Protein AF-A0A813IHM5-F1 (afdb_monomer_lite)

Foldseek 3Di:
DQVVVVVVVQCCCCVPVVQPFWLDQKQWAKALRLLVQPACPPVRNRPDDHDAQIKIKTWTWTDDPLFIDTDIDIAGPNRDDDPLRVLQVVLQVVLVVQLVVVDDFQDFLVVSQLSSLLSNLVSCVVVVNDDDDSVVCSVVVVSCVQVVDRQDAWGTSHRRDDDDDDPDDDDTRGDDPPTDDDHDDDRSDNSPPPPCSVPPVVVVVPD

InterPro domains:
  IPR000994 Peptidase M24 [PF00557] (2-176)
  IPR036005 Creatinase/aminopeptidase-like [G3DSA:3.90.230.10] (1-193)
  IPR036005 Creatinase/aminopeptidase-like [SSF55920] (2-175)
  IPR052433 Xaa-Pro dipeptidase-like [PTHR48480] (2-167)

Organism: Polarella glacialis (NCBI:txid89957)

Secondary structure (DSSP, 8-state):
-HHHHHHHHHHHHHHHH---EESS--EEEEGGGGG-TTTTSTTS-S-PPP-TT-EEEEE--EEBTTB----EEEEETTSS--HHHHHHHHHHHHHHHHHHHH--TT-BHHHHHHHHHHHHHHHHHHTTSS-S-HHHHHHTTTHHHH--S-S--B-SSSSSPPP---SSS----B--TTSB----------TT-TTTHHHHHHHTT--

pLDDT: mean 82.58, std 23.21, range [26.75, 98.75]

Sequence (207 aa):
MEYQLESTFAYSCHYNGGCRLLSYTPIAGSGPNSAVLHYGHAGAPNDRKLEDGDIVLCDMGSELYCYASDITNSFPASGTFTADQRLIFETVAAMQSAVLGAMRSGVQWAAMHELAYRVLCERLAAAGLLVGDVDALMAANVAAVLMPHGLGHFMGIDTHDIMVFPRHGNLQEVMRKDQMWMWKAVADYRANQAANLKEDVTVALAD

Radius of gyration: 18.53 Å; chains: 1; bounding box: 53×44×45 Å

Structure (mmCIF, N/CA/C/O backbone):
data_AF-A0A813IHM5-F1
#
_entry.id   AF-A0A813IHM5-F1
#
loop_
_atom_site.group_PDB
_atom_site.id
_atom_site.type_symbol
_atom_site.label_atom_id
_atom_site.label_alt_id
_atom_site.label_comp_id
_atom_site.label_asym_id
_atom_site.label_entity_id
_atom_site.label_seq_id
_atom_site.pdbx_PDB_ins_code
_atom_site.Cartn_x
_atom_site.Cartn_y
_atom_site.Cartn_z
_atom_site.occupancy
_atom_site.B_iso_or_equiv
_atom_site.auth_seq_id
_atom_site.auth_comp_id
_atom_site.auth_asym_id
_atom_site.auth_atom_id
_atom_site.pdbx_PDB_model_num
ATOM 1 N N . MET A 1 1 ? 2.604 19.162 3.275 1.00 96.81 1 MET A N 1
ATOM 2 C CA . MET A 1 1 ? 1.690 18.855 2.153 1.00 96.81 1 MET A CA 1
ATOM 3 C C . MET A 1 1 ? 2.088 17.515 1.581 1.00 96.81 1 MET A C 1
ATOM 5 O O . MET A 1 1 ? 3.280 17.228 1.584 1.00 96.81 1 MET A O 1
ATOM 9 N N . GLU A 1 2 ? 1.137 16.716 1.115 1.00 98.69 2 GLU A N 1
ATOM 10 C CA . GLU A 1 2 ? 1.392 15.397 0.516 1.00 98.69 2 GLU A CA 1
ATOM 11 C C . GLU A 1 2 ? 2.449 15.452 -0.603 1.00 98.69 2 GLU A C 1
ATOM 13 O O . GLU A 1 2 ? 3.423 14.704 -0.545 1.00 98.69 2 GLU A O 1
ATOM 18 N N . TYR A 1 3 ? 2.367 16.420 -1.525 1.00 98.62 3 TYR A N 1
ATOM 19 C CA . TYR A 1 3 ? 3.322 16.588 -2.634 1.00 98.62 3 TYR A CA 1
ATOM 20 C C . TYR A 1 3 ? 4.781 16.795 -2.188 1.00 98.62 3 TYR A C 1
ATOM 22 O O . TYR A 1 3 ? 5.712 16.644 -2.979 1.00 98.62 3 TYR A O 1
ATOM 30 N N . GLN A 1 4 ? 5.029 17.173 -0.928 1.00 98.75 4 GLN A N 1
ATOM 31 C CA . GLN A 1 4 ? 6.397 17.287 -0.414 1.00 98.75 4 GLN A CA 1
ATOM 32 C C . GLN A 1 4 ? 7.034 15.903 -0.247 1.00 98.75 4 GLN A C 1
ATOM 34 O O . GLN A 1 4 ? 8.226 15.763 -0.499 1.00 98.75 4 GLN A O 1
ATOM 39 N N . LEU A 1 5 ? 6.247 14.884 0.118 1.00 98.31 5 LEU A N 1
ATOM 40 C CA . LEU A 1 5 ? 6.706 13.494 0.186 1.00 98.31 5 LEU A CA 1
ATOM 41 C C . LEU A 1 5 ? 7.061 12.977 -1.211 1.00 98.31 5 LEU A C 1
ATOM 43 O O . LEU A 1 5 ? 8.149 12.435 -1.395 1.00 98.31 5 LEU A O 1
ATOM 47 N N . GLU A 1 6 ? 6.191 13.235 -2.193 1.00 98.44 6 GLU A N 1
ATOM 48 C CA . GLU A 1 6 ? 6.443 12.961 -3.613 1.00 98.44 6 GLU A CA 1
ATOM 49 C C . GLU A 1 6 ? 7.750 13.616 -4.085 1.00 98.44 6 GLU A C 1
ATOM 51 O O . GLU A 1 6 ? 8.637 12.944 -4.617 1.00 98.44 6 GLU A O 1
ATOM 56 N N . SER A 1 7 ? 7.914 14.920 -3.841 1.00 98.75 7 SER A N 1
ATOM 57 C CA . SER A 1 7 ? 9.106 15.657 -4.267 1.00 98.75 7 SER A CA 1
ATOM 58 C C . SER A 1 7 ? 10.384 15.123 -3.615 1.00 98.75 7 SER A C 1
ATOM 60 O O . SER A 1 7 ? 11.420 15.051 -4.280 1.00 98.75 7 SER A O 1
ATOM 62 N N . THR A 1 8 ? 10.337 14.763 -2.330 1.00 98.56 8 THR A N 1
ATOM 63 C CA . THR A 1 8 ? 11.482 14.191 -1.610 1.00 98.56 8 THR A CA 1
ATOM 64 C C . THR A 1 8 ? 11.839 12.802 -2.135 1.00 98.56 8 THR A C 1
ATOM 66 O O . THR A 1 8 ? 13.024 12.508 -2.308 1.00 98.56 8 THR A O 1
ATOM 69 N N . PHE A 1 9 ? 10.841 11.965 -2.426 1.00 98.50 9 PHE A N 1
ATOM 70 C CA . PHE A 1 9 ? 11.049 10.647 -3.021 1.00 98.50 9 PHE A CA 1
ATOM 71 C C . PHE A 1 9 ? 11.715 10.765 -4.396 1.00 98.50 9 PHE A C 1
ATOM 73 O O . PHE A 1 9 ? 12.793 10.206 -4.606 1.00 98.50 9 PHE A O 1
ATOM 80 N N . ALA A 1 10 ? 11.142 11.578 -5.290 1.00 98.56 10 ALA A N 1
ATOM 81 C CA .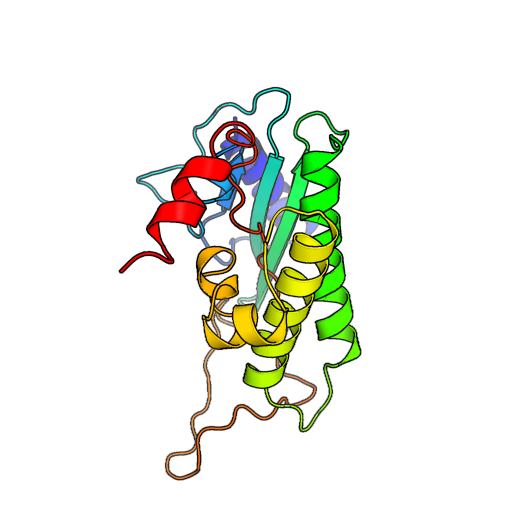 ALA A 1 10 ? 11.668 11.800 -6.636 1.00 98.56 10 ALA A CA 1
ATOM 82 C C . ALA A 1 10 ? 13.110 12.327 -6.617 1.00 98.56 10 ALA A C 1
ATOM 84 O O . ALA A 1 10 ? 13.971 11.834 -7.350 1.00 98.56 10 ALA A O 1
ATOM 85 N N . TYR A 1 11 ? 13.392 13.294 -5.734 1.00 98.69 11 TYR A N 1
AT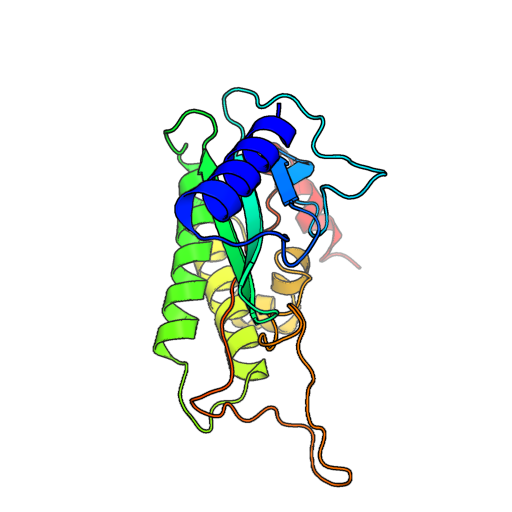OM 86 C CA . TYR A 1 11 ? 14.746 13.795 -5.513 1.00 98.69 11 TYR A CA 1
ATOM 87 C C . TYR A 1 11 ? 15.700 12.668 -5.108 1.00 98.69 11 TYR A C 1
ATOM 89 O O . TYR A 1 11 ? 16.764 12.534 -5.707 1.00 98.69 11 TYR A O 1
ATOM 97 N N . SER A 1 12 ? 15.327 11.846 -4.123 1.00 98.38 12 SER A N 1
ATOM 98 C CA . SER A 1 12 ? 16.188 10.773 -3.623 1.00 98.38 12 SER A CA 1
ATOM 99 C C . SER A 1 12 ? 16.479 9.719 -4.694 1.00 98.38 12 SER A C 1
ATOM 101 O O . SER A 1 12 ? 17.643 9.366 -4.895 1.00 98.38 12 SER A O 1
ATOM 103 N N . CYS A 1 13 ? 15.455 9.256 -5.419 1.00 98.44 13 CYS A N 1
ATOM 104 C CA . CYS A 1 13 ? 15.607 8.260 -6.481 1.00 98.44 13 CYS A CA 1
ATOM 105 C C . CYS A 1 13 ? 16.522 8.756 -7.604 1.00 98.44 13 CYS A C 1
ATOM 107 O O . CYS A 1 13 ? 17.406 8.026 -8.057 1.00 98.44 13 CYS A O 1
ATOM 109 N N . HIS A 1 14 ? 16.363 10.013 -8.020 1.00 98.56 14 HIS A N 1
ATOM 110 C CA . HIS A 1 14 ? 17.194 10.576 -9.076 1.00 98.56 14 HIS A CA 1
ATOM 111 C C . HIS A 1 14 ? 18.618 10.861 -8.585 1.00 98.56 14 HIS A C 1
ATOM 113 O O . HIS A 1 14 ? 19.580 10.402 -9.199 1.00 98.56 14 HIS A O 1
ATOM 119 N N . TYR A 1 15 ? 18.765 11.579 -7.470 1.00 98.50 15 TYR A N 1
ATOM 120 C CA . TYR A 1 15 ? 20.065 12.016 -6.964 1.00 98.50 15 TYR A CA 1
ATOM 121 C C . TYR A 1 15 ? 20.939 10.843 -6.500 1.00 98.50 15 TYR A C 1
ATOM 123 O O . TYR A 1 15 ? 22.118 10.791 -6.840 1.00 98.50 15 TYR A O 1
ATOM 131 N N . ASN A 1 16 ? 20.370 9.893 -5.749 1.00 98.06 16 ASN A N 1
ATOM 132 C CA . ASN A 1 16 ? 21.124 8.770 -5.181 1.00 98.06 16 ASN A CA 1
ATOM 133 C C . ASN A 1 16 ? 21.104 7.522 -6.074 1.00 98.06 16 ASN A C 1
ATOM 135 O O . ASN A 1 16 ? 22.078 6.774 -6.099 1.00 98.06 16 ASN A O 1
ATOM 139 N N . GLY A 1 17 ? 19.990 7.269 -6.767 1.00 96.38 17 GLY A N 1
ATOM 140 C CA . GLY A 1 17 ? 19.762 6.032 -7.521 1.00 96.38 17 GLY A CA 1
ATOM 141 C C . GLY A 1 17 ? 19.962 6.153 -9.030 1.00 96.38 17 GLY A C 1
ATOM 142 O O . GLY A 1 17 ? 19.863 5.148 -9.729 1.00 96.38 17 GLY A O 1
ATOM 143 N N . GLY A 1 18 ? 20.193 7.360 -9.562 1.00 98.25 18 GLY A N 1
ATOM 144 C CA . GLY A 1 18 ? 20.277 7.591 -11.010 1.00 98.25 18 GLY A CA 1
ATOM 145 C C . GLY A 1 18 ? 18.960 7.336 -11.758 1.00 98.25 18 GLY A C 1
ATOM 146 O O . GLY A 1 18 ? 18.951 7.287 -12.988 1.00 98.25 18 GLY A O 1
ATOM 147 N N . CYS A 1 19 ? 17.848 7.174 -11.036 1.00 98.38 19 CYS A N 1
ATOM 148 C CA . CYS A 1 19 ? 16.533 6.913 -11.608 1.00 98.38 19 CYS A CA 1
ATOM 149 C C . CYS A 1 19 ? 15.934 8.237 -12.084 1.00 98.38 19 CYS A C 1
ATOM 151 O O . CYS A 1 19 ? 15.392 9.012 -11.296 1.00 98.38 19 CYS A O 1
ATOM 153 N N . ARG A 1 20 ? 16.088 8.536 -13.376 1.00 98.25 20 ARG A N 1
ATOM 154 C CA . ARG A 1 20 ? 15.631 9.810 -13.952 1.00 98.25 20 ARG A CA 1
ATOM 155 C C . ARG A 1 20 ? 14.107 9.952 -13.935 1.00 98.25 20 ARG A C 1
ATOM 157 O O . ARG A 1 20 ? 13.612 11.076 -13.872 1.00 98.25 20 ARG A O 1
ATOM 164 N N . LEU A 1 21 ? 13.393 8.837 -14.057 1.00 98.25 21 LEU A N 1
ATOM 165 C CA . LEU A 1 21 ? 11.942 8.785 -14.168 1.00 98.25 21 LEU A CA 1
ATOM 166 C C . LEU A 1 21 ? 11.346 7.959 -13.027 1.00 98.25 21 LEU A C 1
ATOM 168 O O . LEU A 1 21 ? 11.987 7.068 -12.462 1.00 98.25 21 LEU A O 1
ATOM 172 N N . LEU A 1 22 ? 10.102 8.292 -12.697 1.00 98.19 22 LEU A N 1
ATOM 173 C CA . LEU A 1 22 ? 9.264 7.489 -11.820 1.00 98.19 22 LEU A CA 1
ATOM 174 C C . LEU A 1 22 ? 8.468 6.493 -12.663 1.00 98.19 22 LEU A C 1
ATOM 176 O O . LEU A 1 22 ? 8.133 6.806 -13.804 1.00 98.19 22 LEU A O 1
ATOM 180 N N . SER A 1 23 ? 8.178 5.313 -12.118 1.00 97.50 23 SER A N 1
ATOM 181 C CA . SER A 1 23 ? 7.502 4.249 -12.877 1.00 97.50 23 SER A CA 1
ATOM 182 C C . SER A 1 23 ? 6.013 4.540 -13.109 1.00 97.50 23 SER A C 1
ATOM 184 O O . SER A 1 23 ? 5.430 4.084 -14.086 1.00 97.50 23 SER A O 1
ATOM 186 N N . TYR A 1 24 ? 5.400 5.334 -12.231 1.00 98.12 24 TYR A N 1
ATOM 187 C CA . TYR A 1 24 ? 4.011 5.790 -12.300 1.00 98.12 24 TYR A CA 1
ATOM 188 C C . TYR A 1 24 ? 3.865 7.112 -11.533 1.00 98.12 24 TYR A C 1
ATOM 190 O O . TYR A 1 24 ? 4.809 7.579 -10.891 1.00 98.12 24 TYR A O 1
ATOM 198 N N . THR A 1 25 ? 2.692 7.747 -11.621 1.00 98.50 25 THR A N 1
ATOM 199 C CA . THR A 1 25 ? 2.385 8.960 -10.848 1.00 98.50 25 THR A CA 1
ATOM 200 C C . THR A 1 25 ? 2.401 8.648 -9.346 1.00 98.50 25 THR A C 1
ATOM 202 O O . THR A 1 25 ? 1.627 7.793 -8.920 1.00 98.50 25 THR A O 1
ATOM 205 N N . PRO A 1 26 ? 3.237 9.329 -8.540 1.00 98.19 26 PRO A N 1
ATOM 206 C CA . PRO A 1 26 ? 3.327 9.099 -7.101 1.00 98.19 26 PRO A CA 1
ATOM 207 C C . PRO A 1 26 ? 2.001 9.275 -6.372 1.00 98.19 26 PRO A C 1
ATOM 209 O O . PRO A 1 26 ? 1.274 10.245 -6.596 1.00 98.19 26 PRO A O 1
ATOM 212 N N . ILE A 1 27 ? 1.733 8.376 -5.434 1.00 98.19 27 ILE A N 1
ATOM 213 C CA . ILE A 1 27 ? 0.529 8.389 -4.613 1.00 98.19 27 ILE A CA 1
ATOM 214 C C . ILE A 1 27 ? 0.953 8.700 -3.180 1.00 98.19 27 ILE A C 1
ATOM 216 O O . ILE A 1 27 ? 1.504 7.848 -2.485 1.00 98.19 27 ILE A O 1
ATOM 220 N N . ALA A 1 28 ? 0.697 9.923 -2.724 1.00 98.00 28 ALA A N 1
ATOM 221 C CA . ALA A 1 28 ? 0.960 10.345 -1.352 1.00 98.00 28 ALA A CA 1
ATOM 222 C C . ALA A 1 28 ? -0.372 10.677 -0.668 1.00 98.00 28 ALA A C 1
ATOM 224 O O . ALA A 1 28 ? -0.752 11.835 -0.555 1.00 98.00 28 ALA A O 1
ATOM 225 N N . GLY A 1 29 ? -1.114 9.655 -0.241 1.00 97.00 29 GLY A N 1
ATOM 226 C CA . GLY A 1 29 ? -2.432 9.818 0.372 1.00 97.00 29 GLY A CA 1
ATOM 227 C C . GLY A 1 29 ? -2.349 9.932 1.892 1.00 97.00 29 GLY A C 1
ATOM 228 O O . GLY A 1 29 ? -1.871 9.022 2.563 1.00 97.00 29 GLY A O 1
ATOM 229 N N . SER A 1 30 ? -2.855 11.023 2.461 1.00 97.81 30 SER A N 1
ATOM 230 C CA . SER A 1 30 ? -2.952 11.231 3.911 1.00 97.81 30 SER A CA 1
ATOM 231 C C . SER A 1 30 ? -4.401 11.258 4.400 1.00 97.81 30 SER A C 1
ATOM 233 O O . SER A 1 30 ? -5.304 11.750 3.717 1.00 97.81 30 SER A O 1
ATOM 235 N N . GLY A 1 31 ? -4.639 10.720 5.597 1.00 94.88 31 GLY A N 1
ATOM 236 C CA . GLY A 1 31 ? -5.975 10.650 6.183 1.00 94.88 31 GLY A CA 1
ATOM 237 C C . GLY A 1 31 ? -6.939 9.897 5.254 1.00 94.88 31 GLY A C 1
ATOM 238 O O . GLY A 1 31 ? -6.584 8.822 4.765 1.00 94.88 31 GLY A O 1
ATOM 239 N N . PRO A 1 32 ? -8.130 10.444 4.943 1.00 93.56 32 PRO A N 1
ATOM 240 C CA . PRO A 1 32 ? -9.073 9.813 4.019 1.00 93.56 32 PRO A CA 1
ATOM 241 C C . PRO A 1 32 ? -8.532 9.586 2.601 1.00 93.56 32 PRO A C 1
ATOM 243 O O . PRO A 1 32 ? -9.029 8.704 1.918 1.00 93.56 32 PRO A O 1
ATOM 246 N N . ASN A 1 33 ? -7.516 10.327 2.144 1.00 95.50 33 ASN A N 1
ATOM 247 C CA . ASN A 1 33 ? -6.959 10.117 0.802 1.00 95.50 33 ASN A CA 1
ATOM 248 C C . ASN A 1 33 ? -6.199 8.789 0.688 1.00 95.50 33 ASN A C 1
ATOM 250 O O . ASN A 1 33 ? -6.054 8.266 -0.411 1.00 95.50 33 ASN A O 1
ATOM 254 N N . SER A 1 34 ? -5.754 8.214 1.812 1.00 93.44 34 SER A N 1
ATOM 255 C CA . SER A 1 34 ? -5.114 6.890 1.835 1.00 93.44 34 SER A CA 1
ATOM 256 C C . SER A 1 34 ? -6.053 5.746 1.412 1.00 93.44 34 SER A C 1
ATOM 258 O O . SER A 1 34 ? -5.570 4.691 1.011 1.00 93.44 34 SER A O 1
ATOM 260 N N . ALA A 1 35 ? -7.373 5.979 1.435 1.00 90.19 35 ALA A N 1
ATOM 261 C CA . ALA A 1 35 ? -8.416 5.090 0.913 1.00 90.19 35 ALA A CA 1
ATOM 262 C C . ALA A 1 35 ? -8.527 5.102 -0.624 1.00 90.19 35 ALA A C 1
ATOM 264 O O . ALA A 1 35 ? -9.048 4.178 -1.244 1.00 90.19 35 ALA A O 1
ATOM 265 N N . VAL A 1 36 ? -8.072 6.174 -1.279 1.00 92.44 36 VAL A N 1
ATOM 266 C CA . VAL A 1 36 ? -8.248 6.348 -2.724 1.00 92.44 36 VAL A CA 1
ATOM 267 C C . VAL A 1 36 ? -7.083 5.678 -3.445 1.00 92.44 36 VAL A C 1
ATOM 269 O O . VAL A 1 36 ? -5.983 6.221 -3.519 1.00 92.44 36 VAL A O 1
ATOM 272 N N . LEU A 1 37 ? -7.338 4.490 -4.000 1.00 86.06 37 LEU A N 1
ATOM 273 C CA . LEU A 1 37 ? -6.291 3.605 -4.522 1.00 86.06 37 LEU A CA 1
ATOM 274 C C . LEU A 1 37 ? -5.322 4.291 -5.493 1.00 86.06 37 LEU A C 1
ATOM 276 O O . LEU A 1 37 ? -4.117 4.171 -5.316 1.00 86.06 37 LEU A O 1
ATOM 280 N N . HIS A 1 38 ? -5.821 5.034 -6.481 1.00 94.88 38 HIS A N 1
ATOM 281 C CA . HIS A 1 38 ? -4.989 5.773 -7.441 1.00 94.88 38 HIS A CA 1
ATOM 282 C C . HIS A 1 38 ? -5.095 7.290 -7.241 1.00 94.88 38 HIS A C 1
ATOM 284 O O . HIS A 1 38 ? -5.339 8.031 -8.191 1.00 94.88 38 HIS A O 1
ATOM 290 N N . TYR A 1 39 ? -4.953 7.750 -5.995 1.00 97.12 39 TYR A N 1
ATOM 291 C CA . TYR A 1 39 ? -4.771 9.168 -5.664 1.00 97.12 39 TYR A CA 1
ATOM 292 C C . TYR A 1 39 ? -3.482 9.746 -6.292 1.00 97.12 39 TYR A C 1
ATOM 294 O O . TYR A 1 39 ? -2.655 9.002 -6.804 1.00 97.12 39 TYR A O 1
ATOM 302 N N . GLY A 1 40 ? -3.308 11.070 -6.302 1.00 97.94 40 GLY A N 1
ATOM 303 C CA . GLY A 1 40 ? -2.107 11.737 -6.832 1.00 97.94 40 GLY A CA 1
ATOM 304 C C . GLY A 1 40 ? -2.175 12.126 -8.311 1.00 97.94 40 GLY A C 1
ATOM 305 O O . GLY A 1 40 ? -1.349 12.898 -8.795 1.00 97.94 40 GLY A O 1
ATOM 306 N N . HIS A 1 41 ? -3.188 11.660 -9.048 1.00 98.38 41 HIS A N 1
ATOM 307 C CA . HIS A 1 41 ? -3.442 12.116 -10.417 1.00 98.38 41 HI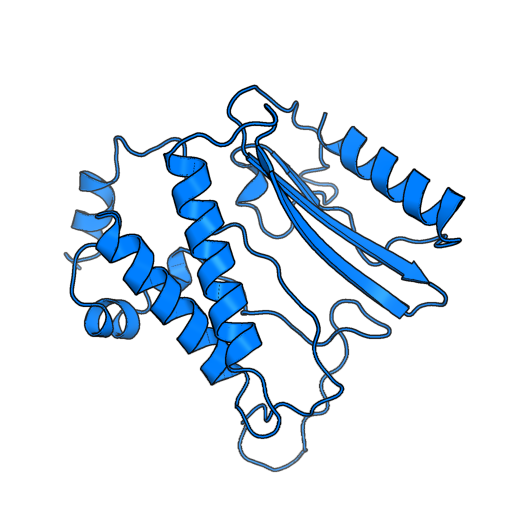S A CA 1
ATOM 308 C C . HIS A 1 41 ? -3.858 13.600 -10.462 1.00 98.38 41 HIS A C 1
ATOM 310 O O . HIS A 1 41 ? -4.240 14.194 -9.460 1.00 98.38 41 HIS A O 1
ATOM 316 N N . ALA A 1 42 ? -3.885 14.206 -11.653 1.00 98.50 42 ALA A N 1
ATOM 317 C CA . ALA A 1 42 ? -4.135 15.647 -11.818 1.00 98.50 42 ALA A CA 1
ATOM 318 C C . ALA A 1 42 ? -5.466 16.178 -11.231 1.00 98.50 42 ALA A C 1
ATOM 320 O O . ALA A 1 42 ? -5.589 17.376 -10.999 1.00 98.50 42 ALA A O 1
ATOM 321 N N . GLY A 1 43 ? -6.464 15.314 -11.011 1.00 98.56 43 GLY A N 1
ATOM 322 C CA . GLY A 1 43 ? -7.737 15.689 -10.380 1.00 98.56 43 GLY A CA 1
ATOM 323 C C . GLY A 1 43 ? -7.721 15.620 -8.849 1.00 98.56 43 GLY A C 1
ATOM 324 O O . GLY A 1 43 ? -8.653 16.109 -8.220 1.00 98.56 43 GLY A O 1
ATOM 325 N N . ALA A 1 44 ? -6.684 15.017 -8.270 1.00 98.06 44 ALA A N 1
ATOM 326 C CA . ALA A 1 44 ? -6.476 14.839 -6.839 1.00 98.06 44 ALA A CA 1
ATOM 327 C C . ALA A 1 44 ? -4.952 14.860 -6.546 1.00 98.06 44 ALA A C 1
ATOM 329 O O . ALA A 1 44 ? -4.360 13.819 -6.254 1.00 98.06 44 ALA A O 1
ATOM 330 N N . PRO A 1 45 ? -4.284 16.015 -6.730 1.00 98.56 45 PRO A N 1
ATOM 331 C CA . PRO A 1 45 ? -2.864 16.089 -7.093 1.00 98.56 45 PRO A CA 1
ATOM 332 C C . PRO A 1 45 ? -1.910 16.139 -5.886 1.00 98.56 45 PRO A C 1
ATOM 334 O O . PRO A 1 45 ? -1.019 16.988 -5.838 1.00 98.56 45 PRO A O 1
ATOM 337 N N . ASN A 1 46 ? -2.096 15.260 -4.895 1.00 98.62 46 ASN A N 1
ATOM 338 C CA . ASN A 1 46 ? -1.283 15.232 -3.669 1.00 98.62 46 ASN A CA 1
ATOM 339 C C . ASN A 1 46 ? -1.236 16.601 -2.948 1.00 98.62 46 ASN A C 1
ATOM 341 O O . ASN A 1 46 ? -0.186 17.051 -2.481 1.00 98.62 46 ASN A O 1
ATOM 345 N N . ASP A 1 47 ? -2.361 17.312 -2.865 1.00 98.56 47 ASP A N 1
ATOM 346 C CA . ASP A 1 47 ? -2.427 18.690 -2.363 1.00 98.56 47 ASP A CA 1
ATOM 347 C C . ASP A 1 47 ? -3.074 18.829 -0.979 1.00 98.56 47 ASP A C 1
ATOM 349 O O . ASP A 1 47 ? -3.300 19.950 -0.516 1.00 98.56 47 ASP A O 1
ATOM 353 N N . ARG A 1 48 ? -3.312 17.729 -0.254 1.00 98.44 48 ARG A N 1
ATOM 354 C CA . ARG A 1 48 ? -3.792 17.810 1.129 1.00 98.44 48 ARG A CA 1
ATOM 355 C C . ARG A 1 48 ? -2.636 18.125 2.079 1.00 98.44 48 ARG A C 1
ATOM 357 O O . ARG A 1 48 ? -1.486 17.692 1.924 1.00 98.44 48 ARG A O 1
ATOM 364 N N . LYS A 1 49 ? -2.938 18.899 3.117 1.00 98.38 49 LYS A N 1
ATOM 365 C CA . LYS A 1 49 ? -2.048 19.075 4.264 1.00 98.38 49 LYS A CA 1
ATOM 366 C C . LYS A 1 49 ? -2.156 17.847 5.171 1.00 98.38 49 LYS A C 1
ATOM 368 O O . LYS A 1 49 ? -3.259 17.452 5.523 1.00 98.38 49 LYS A O 1
ATOM 373 N N . LEU A 1 50 ? -1.016 17.264 5.544 1.00 96.75 50 LEU A N 1
ATOM 374 C CA . LEU A 1 50 ? -0.970 16.220 6.569 1.00 96.75 50 LEU A CA 1
ATOM 375 C C . LEU A 1 50 ? -1.370 16.838 7.911 1.00 96.75 50 LEU A C 1
ATOM 377 O O . LEU A 1 50 ? -0.830 17.884 8.283 1.00 96.75 50 LEU A O 1
ATOM 381 N N . GLU A 1 51 ? -2.273 16.182 8.626 1.00 96.44 51 GLU A N 1
ATOM 382 C CA . GLU A 1 51 ? -2.716 16.577 9.958 1.00 96.44 51 GLU A CA 1
ATOM 383 C C . GLU A 1 51 ? -2.298 15.532 11.002 1.00 96.44 51 GLU A C 1
ATOM 385 O O . GLU A 1 51 ? -1.999 14.375 10.689 1.00 96.44 51 GLU A O 1
ATOM 390 N N . ASP A 1 52 ? -2.244 15.952 12.267 1.00 94.50 52 ASP A N 1
ATOM 391 C CA . ASP A 1 52 ? -1.980 15.028 13.369 1.00 94.50 52 ASP A CA 1
ATOM 392 C C . ASP A 1 52 ? -3.087 13.965 13.462 1.00 94.50 52 ASP A C 1
ATOM 394 O O . ASP A 1 52 ? -4.266 14.250 13.249 1.00 94.50 52 ASP A O 1
ATOM 398 N N . GLY A 1 53 ? -2.697 12.726 13.758 1.00 92.12 53 GLY A N 1
ATOM 399 C CA . GLY A 1 53 ? -3.604 11.575 13.761 1.00 92.12 53 GLY A CA 1
ATOM 400 C C . GLY A 1 53 ? -3.901 10.961 12.386 1.00 92.12 53 GLY A C 1
ATOM 401 O O . GLY A 1 53 ? -4.517 9.896 12.338 1.00 92.12 53 GLY A O 1
ATOM 402 N N . ASP A 1 54 ? -3.434 11.542 11.276 1.00 96.12 54 ASP A N 1
ATOM 403 C CA . ASP A 1 54 ? -3.557 10.899 9.965 1.00 96.12 54 ASP A CA 1
ATOM 404 C C . ASP A 1 54 ? -2.672 9.646 9.860 1.00 96.12 54 ASP A C 1
ATOM 406 O O . ASP A 1 54 ? -1.535 9.607 10.345 1.00 96.12 54 ASP A O 1
ATOM 410 N N . ILE A 1 55 ? -3.169 8.639 9.139 1.00 95.31 55 ILE A N 1
ATOM 411 C CA . ILE A 1 55 ? -2.306 7.659 8.480 1.00 95.31 55 ILE A CA 1
ATOM 412 C C . ILE A 1 55 ? -1.862 8.235 7.131 1.00 95.31 55 ILE A C 1
ATOM 414 O O . ILE A 1 55 ? -2.642 8.891 6.440 1.00 95.31 55 ILE A O 1
ATOM 418 N N . VAL A 1 56 ? -0.609 8.005 6.763 1.00 96.50 56 VAL A N 1
ATOM 419 C CA . VAL A 1 56 ? -0.052 8.332 5.451 1.00 96.50 56 VAL A CA 1
ATOM 420 C C . VAL A 1 56 ? 0.215 7.023 4.726 1.00 96.50 56 VAL A C 1
ATOM 422 O O . VAL A 1 56 ? 0.874 6.149 5.286 1.00 96.50 56 VAL A O 1
ATOM 425 N N . LEU A 1 57 ? -0.283 6.897 3.499 1.00 97.00 57 LEU A N 1
ATOM 426 C CA . LEU A 1 57 ? 0.119 5.879 2.537 1.00 97.00 57 LEU A CA 1
ATOM 427 C C . LEU A 1 57 ? 0.916 6.556 1.427 1.00 97.00 57 LEU A C 1
ATOM 429 O O . LEU A 1 57 ? 0.438 7.470 0.758 1.00 97.00 57 LEU A O 1
ATOM 433 N N . CYS A 1 58 ? 2.130 6.068 1.238 1.00 96.62 58 CYS A N 1
ATOM 434 C CA . CYS A 1 58 ? 3.024 6.435 0.159 1.00 96.62 58 CYS A CA 1
ATOM 435 C C . CYS A 1 58 ? 3.174 5.225 -0.753 1.00 96.62 58 CYS A C 1
ATOM 437 O O . CYS A 1 58 ? 3.842 4.272 -0.369 1.00 96.62 58 CYS A O 1
ATOM 439 N N . ASP A 1 59 ? 2.569 5.267 -1.931 1.00 97.12 59 ASP A N 1
ATOM 440 C CA . ASP A 1 59 ? 2.773 4.285 -2.989 1.00 97.12 59 ASP A CA 1
ATOM 441 C C . ASP A 1 59 ? 3.536 4.966 -4.128 1.00 97.12 59 ASP A C 1
ATOM 443 O O . ASP A 1 59 ? 3.015 5.845 -4.822 1.00 97.12 59 ASP A O 1
ATOM 447 N N . MET A 1 60 ? 4.831 4.656 -4.205 1.00 97.00 60 MET A N 1
ATOM 448 C CA . MET A 1 60 ? 5.771 5.332 -5.086 1.00 97.00 60 MET A CA 1
ATOM 449 C C . MET A 1 60 ? 6.871 4.384 -5.558 1.00 97.00 60 MET A C 1
ATOM 451 O O . MET A 1 60 ? 7.488 3.661 -4.775 1.00 97.00 60 MET A O 1
ATOM 455 N N . GLY A 1 61 ? 7.181 4.476 -6.847 1.00 96.50 61 GLY A N 1
ATOM 456 C CA . GLY A 1 61 ? 8.181 3.657 -7.508 1.00 96.50 61 GLY A CA 1
ATOM 457 C C . GLY A 1 61 ? 8.989 4.455 -8.521 1.00 96.50 61 GLY A C 1
ATOM 458 O O . GLY A 1 61 ? 8.500 5.413 -9.127 1.00 96.50 61 GLY A O 1
ATOM 459 N N . SER A 1 62 ? 10.250 4.075 -8.702 1.00 97.81 62 SER A N 1
ATOM 460 C CA . SER A 1 62 ? 11.132 4.646 -9.721 1.00 97.81 62 SER A CA 1
ATOM 461 C C . SER A 1 62 ? 11.608 3.609 -10.721 1.00 97.81 62 SER A C 1
ATOM 463 O O . SER A 1 62 ? 11.726 2.435 -10.374 1.00 97.81 62 SER A O 1
ATOM 465 N N . GLU A 1 63 ? 11.948 4.042 -11.933 1.00 97.50 63 GLU A N 1
ATOM 466 C CA . GLU A 1 63 ? 12.532 3.147 -12.927 1.00 97.50 63 GLU A CA 1
ATOM 467 C C . GLU A 1 63 ? 14.035 3.372 -13.100 1.00 97.50 63 GLU A C 1
ATOM 469 O O . GLU A 1 63 ? 14.531 4.503 -13.148 1.00 97.50 63 GLU A O 1
ATOM 474 N N . LEU A 1 64 ? 14.761 2.264 -13.248 1.00 97.94 64 LEU A N 1
ATOM 475 C CA . LEU A 1 64 ? 16.170 2.266 -13.620 1.00 97.94 64 LEU A CA 1
ATOM 476 C C . LEU A 1 64 ? 16.343 1.480 -14.914 1.00 97.94 64 LEU A C 1
ATOM 478 O O . LEU A 1 64 ? 16.077 0.283 -14.960 1.00 97.94 64 LEU A O 1
ATOM 482 N N . TYR A 1 65 ? 16.794 2.159 -15.971 1.00 97.69 65 TYR A N 1
ATOM 483 C CA . TYR A 1 65 ? 16.908 1.574 -17.314 1.00 97.69 65 TYR A CA 1
ATOM 484 C C . TYR A 1 65 ? 15.626 0.853 -17.764 1.00 97.69 65 TYR A C 1
ATOM 486 O O . TYR A 1 65 ? 15.687 -0.247 -18.311 1.00 97.69 65 TYR A O 1
ATOM 494 N N . CYS A 1 66 ? 14.483 1.503 -17.520 1.00 96.38 66 CYS A N 1
ATOM 495 C CA . CYS A 1 66 ? 13.137 1.024 -17.834 1.00 96.38 66 CYS A CA 1
ATOM 496 C C . CYS A 1 66 ? 12.710 -0.248 -17.085 1.00 96.38 66 CYS A C 1
ATOM 498 O O . CYS A 1 66 ? 11.751 -0.874 -17.500 1.00 96.38 66 CYS A O 1
ATOM 500 N N . TYR A 1 67 ? 13.396 -0.649 -16.011 1.00 96.94 67 TYR A N 1
ATOM 501 C CA . TYR A 1 67 ? 12.859 -1.628 -15.066 1.00 96.94 67 TYR A CA 1
ATOM 502 C C . TYR A 1 67 ? 12.160 -0.887 -13.936 1.00 96.94 67 TYR A C 1
ATOM 504 O O . TYR A 1 67 ? 12.787 -0.076 -13.247 1.00 96.94 67 TYR A O 1
ATOM 512 N N . ALA A 1 68 ? 10.871 -1.157 -13.773 1.00 95.50 68 ALA A N 1
ATOM 513 C CA . ALA A 1 68 ? 10.019 -0.528 -12.787 1.00 95.50 68 ALA A CA 1
ATOM 514 C C . ALA A 1 68 ? 10.287 -1.048 -11.368 1.00 95.50 68 ALA A C 1
ATOM 516 O O . ALA A 1 68 ? 10.709 -2.186 -11.149 1.00 95.50 68 ALA A O 1
ATOM 517 N N . SER A 1 69 ? 9.992 -0.194 -10.393 1.00 94.25 69 SER A N 1
ATOM 518 C CA . SER A 1 69 ? 9.758 -0.592 -9.007 1.00 94.25 69 SER A CA 1
ATOM 519 C C . SER A 1 69 ? 8.391 -0.083 -8.566 1.00 94.25 69 SER A C 1
ATOM 521 O O . SER A 1 69 ? 7.862 0.860 -9.153 1.00 94.25 69 SER A O 1
ATOM 523 N N . ASP A 1 70 ? 7.828 -0.722 -7.548 1.00 93.94 70 ASP A N 1
ATOM 524 C CA . ASP A 1 70 ? 6.515 -0.420 -6.985 1.00 93.94 70 ASP A CA 1
ATOM 525 C C . ASP A 1 70 ? 6.543 -0.820 -5.510 1.00 93.94 70 ASP A C 1
ATOM 527 O O . ASP A 1 70 ? 6.745 -1.992 -5.166 1.00 93.94 70 ASP A O 1
ATOM 531 N N . ILE A 1 71 ? 6.474 0.180 -4.636 1.00 92.62 71 ILE A N 1
ATOM 532 C CA . ILE A 1 71 ? 6.576 0.001 -3.194 1.00 92.62 71 ILE A CA 1
ATOM 533 C C . ILE A 1 71 ? 5.549 0.904 -2.527 1.00 92.62 71 ILE A C 1
ATOM 535 O O . ILE A 1 71 ? 5.562 2.124 -2.689 1.00 92.62 71 ILE A O 1
ATOM 539 N N . THR A 1 72 ? 4.718 0.294 -1.683 1.00 92.38 72 THR A N 1
ATOM 540 C CA . THR A 1 72 ? 3.817 1.015 -0.791 1.00 92.38 72 THR A CA 1
ATOM 541 C C . THR A 1 72 ? 4.304 0.954 0.658 1.00 92.38 72 THR A C 1
ATOM 543 O O . THR A 1 72 ? 4.559 -0.121 1.203 1.00 92.38 72 THR A O 1
ATOM 546 N N . ASN A 1 73 ? 4.375 2.108 1.323 1.00 91.81 73 ASN A N 1
ATOM 547 C CA . ASN A 1 73 ? 4.622 2.234 2.756 1.00 91.81 73 ASN A CA 1
ATOM 548 C C . ASN A 1 73 ? 3.494 3.008 3.440 1.00 91.81 73 ASN A C 1
ATOM 550 O O . ASN A 1 73 ? 3.130 4.096 3.002 1.00 91.81 73 ASN A O 1
ATOM 554 N N . SER A 1 74 ? 3.021 2.483 4.571 1.00 93.25 74 SER A N 1
ATOM 555 C CA . SER A 1 74 ? 1.994 3.121 5.399 1.00 93.25 74 SER A CA 1
ATOM 556 C C . SER A 1 74 ? 2.545 3.441 6.789 1.00 93.25 74 SER A C 1
ATOM 558 O O . SER A 1 74 ? 3.153 2.579 7.425 1.00 93.25 74 SER A O 1
ATOM 560 N N . PHE A 1 75 ? 2.360 4.668 7.274 1.00 95.31 75 PHE A N 1
ATOM 561 C CA . PHE A 1 75 ? 2.890 5.126 8.565 1.00 95.31 75 PHE A CA 1
ATOM 562 C C . PHE A 1 75 ? 2.062 6.282 9.152 1.00 95.31 75 PHE A C 1
A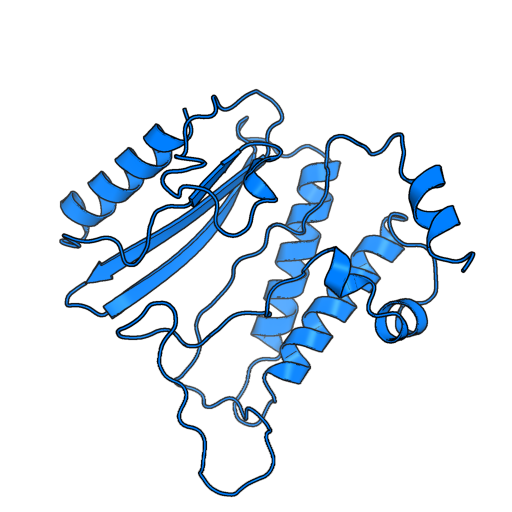TOM 564 O O . PHE A 1 75 ? 1.426 7.025 8.406 1.00 95.31 75 PHE A O 1
ATOM 571 N N . PRO A 1 76 ? 2.035 6.464 10.483 1.00 96.75 76 PRO A N 1
ATOM 572 C CA . PRO A 1 76 ? 1.325 7.575 11.113 1.00 96.75 76 PRO A CA 1
ATOM 573 C C . PRO A 1 76 ? 2.049 8.896 10.834 1.00 96.75 76 PRO A C 1
ATOM 575 O O . PRO A 1 76 ? 3.265 8.984 11.020 1.00 96.75 76 PRO A O 1
ATOM 578 N N . ALA A 1 77 ? 1.313 9.946 10.462 1.00 96.06 77 ALA A N 1
ATOM 579 C CA . ALA A 1 77 ? 1.881 11.277 10.221 1.00 96.06 77 ALA A CA 1
ATOM 580 C C . ALA A 1 77 ? 2.606 11.838 11.461 1.00 96.06 77 ALA A C 1
ATOM 582 O O . ALA A 1 77 ? 3.601 12.550 11.339 1.00 96.06 77 ALA A O 1
ATOM 583 N N . SER A 1 78 ? 2.137 11.466 12.655 1.00 95.31 78 SER A N 1
ATOM 584 C CA . SER A 1 78 ? 2.715 11.834 13.953 1.00 95.31 78 SER A CA 1
ATOM 585 C C . SER A 1 78 ? 3.975 11.040 14.330 1.00 95.31 78 SER A C 1
ATOM 587 O O . SER A 1 78 ? 4.621 11.337 15.334 1.00 95.31 78 SER A O 1
ATOM 589 N N . GLY A 1 79 ? 4.313 9.987 13.576 1.00 95.00 79 GLY A N 1
ATOM 590 C CA . GLY A 1 79 ? 5.394 9.049 13.890 1.00 95.00 79 GLY A CA 1
ATOM 591 C C . GLY A 1 79 ? 5.044 7.982 14.937 1.00 95.00 79 GLY A C 1
ATOM 592 O O . GLY A 1 79 ? 5.849 7.081 15.163 1.00 95.00 79 GLY A O 1
ATOM 593 N N . THR A 1 80 ? 3.855 8.025 15.554 1.00 95.75 80 THR A N 1
ATOM 594 C CA . THR A 1 80 ? 3.398 7.008 16.520 1.00 95.75 80 THR A CA 1
ATOM 595 C C . THR A 1 80 ? 2.001 6.506 16.176 1.00 95.75 80 THR A C 1
ATOM 597 O O . THR A 1 80 ? 1.069 7.292 16.046 1.00 95.75 80 THR A O 1
ATOM 600 N N . PHE A 1 81 ? 1.846 5.185 16.062 1.00 95.19 81 PHE A N 1
ATOM 601 C CA . PHE A 1 81 ? 0.549 4.567 15.786 1.00 95.19 81 PHE A CA 1
ATOM 602 C C . PHE A 1 81 ? -0.392 4.695 16.988 1.00 95.19 81 PHE A C 1
ATOM 604 O O . PHE A 1 81 ? -0.005 4.361 18.113 1.00 95.19 81 PHE A O 1
ATOM 611 N N . THR A 1 82 ? -1.645 5.073 16.737 1.00 94.88 82 THR A N 1
ATOM 612 C CA . THR A 1 82 ? -2.745 4.840 17.685 1.00 94.88 82 THR A CA 1
ATOM 613 C C . THR A 1 82 ? -3.085 3.346 17.761 1.00 94.88 82 THR A C 1
ATOM 615 O O . THR A 1 82 ? -2.615 2.548 16.946 1.00 94.88 82 THR A O 1
ATOM 618 N N . ALA A 1 83 ? -3.908 2.946 18.736 1.00 96.81 83 ALA A N 1
ATOM 619 C CA . ALA A 1 83 ? -4.347 1.555 18.865 1.00 96.81 83 ALA A CA 1
ATOM 620 C C . ALA A 1 83 ? -5.092 1.067 17.607 1.00 96.81 83 ALA A C 1
ATOM 622 O O . ALA A 1 83 ? -4.751 0.015 17.070 1.00 96.81 83 ALA A O 1
ATOM 623 N N . ASP A 1 84 ? -6.026 1.869 17.091 1.00 94.75 84 ASP A N 1
ATOM 624 C CA . ASP A 1 84 ? -6.814 1.521 15.903 1.00 94.75 84 ASP A CA 1
ATOM 625 C C . ASP A 1 84 ? -5.946 1.464 14.640 1.00 94.75 84 ASP A C 1
ATOM 627 O O . ASP A 1 84 ? -6.026 0.509 13.868 1.00 94.75 84 ASP A O 1
ATOM 631 N N . GLN A 1 85 ? -5.049 2.438 14.444 1.00 93.88 85 GLN A N 1
ATOM 632 C CA . GLN A 1 85 ? -4.125 2.416 13.305 1.00 93.88 85 GLN A CA 1
ATOM 633 C C . GLN A 1 85 ? -3.199 1.197 13.365 1.00 93.88 85 GLN A C 1
ATOM 635 O O . GLN A 1 85 ? -2.957 0.556 12.343 1.00 93.88 85 GLN A O 1
ATOM 640 N N . ARG A 1 86 ? -2.688 0.862 14.560 1.00 95.19 86 ARG A N 1
ATOM 641 C CA . ARG A 1 86 ? -1.838 -0.314 14.763 1.00 95.19 86 ARG A CA 1
ATOM 642 C C . ARG A 1 86 ? -2.589 -1.599 14.446 1.00 95.19 86 ARG A C 1
ATOM 644 O O . ARG A 1 86 ? -2.034 -2.441 13.754 1.00 95.19 86 ARG A O 1
ATOM 651 N N . LEU A 1 87 ? -3.833 -1.735 14.904 1.00 96.00 87 LEU A N 1
ATOM 652 C CA . LEU A 1 87 ? -4.661 -2.908 14.630 1.00 96.00 87 LEU A CA 1
ATOM 653 C C . LEU A 1 87 ? -4.791 -3.165 13.122 1.00 96.00 87 LEU A C 1
ATOM 655 O O . LEU A 1 87 ? -4.574 -4.288 12.660 1.00 96.00 87 LEU A O 1
ATOM 659 N N . ILE A 1 88 ? -5.115 -2.126 12.349 1.00 94.50 88 ILE A N 1
ATOM 660 C CA . ILE A 1 88 ? -5.257 -2.246 10.894 1.00 94.50 88 ILE A CA 1
ATOM 661 C C . ILE A 1 88 ? -3.900 -2.521 10.237 1.00 94.50 88 ILE A C 1
ATOM 663 O O . ILE A 1 88 ? -3.787 -3.450 9.437 1.00 94.50 88 ILE A O 1
ATOM 667 N N . PHE A 1 89 ? -2.851 -1.790 10.623 1.00 91.88 89 PHE A N 1
ATOM 668 C CA . PHE A 1 89 ? -1.495 -1.990 10.106 1.00 91.88 89 PHE A CA 1
ATOM 669 C C . PHE A 1 89 ? -0.982 -3.417 10.351 1.00 91.88 89 PHE A C 1
ATOM 671 O O . PHE A 1 89 ? -0.465 -4.061 9.443 1.00 91.88 89 PHE A O 1
ATOM 678 N N . GLU A 1 90 ? -1.159 -3.953 11.559 1.00 95.62 90 GLU A N 1
ATOM 679 C CA . GLU A 1 90 ? -0.736 -5.310 11.919 1.00 95.62 90 GLU A CA 1
ATOM 680 C C . GLU A 1 90 ? -1.620 -6.396 11.297 1.00 95.62 90 GLU A C 1
ATOM 682 O O . GLU A 1 90 ? -1.173 -7.531 11.117 1.00 95.62 90 GLU A O 1
ATOM 687 N N . THR A 1 91 ? -2.876 -6.088 10.969 1.00 95.88 91 THR A N 1
ATOM 688 C CA . THR A 1 91 ? -3.740 -6.983 10.184 1.00 95.88 91 THR A CA 1
ATOM 689 C C . THR A 1 91 ? -3.199 -7.124 8.768 1.00 95.88 91 THR A C 1
ATOM 691 O O . THR A 1 91 ? -2.950 -8.233 8.300 1.00 95.88 91 THR A O 1
ATOM 694 N N . VAL A 1 92 ? -2.912 -5.989 8.140 1.00 93.50 92 VAL A N 1
ATOM 695 C CA . VAL A 1 92 ? -2.302 -5.875 6.817 1.00 93.50 92 VAL A CA 1
ATOM 696 C C . VAL A 1 92 ? -0.925 -6.574 6.796 1.00 93.50 92 VAL A C 1
ATOM 698 O O . VAL A 1 92 ? -0.693 -7.476 5.992 1.00 93.50 92 VAL A O 1
ATOM 701 N N . ALA A 1 93 ? -0.052 -6.317 7.771 1.00 90.06 93 ALA A N 1
ATOM 702 C CA . ALA A 1 93 ? 1.239 -7.007 7.889 1.00 90.06 93 ALA A CA 1
ATOM 703 C C . ALA A 1 93 ? 1.111 -8.540 8.047 1.00 90.06 93 ALA A C 1
ATOM 705 O O . ALA A 1 93 ? 1.947 -9.297 7.541 1.00 90.06 93 ALA A O 1
ATOM 706 N N . ALA A 1 94 ? 0.064 -9.025 8.726 1.00 95.56 94 ALA A N 1
ATOM 707 C CA . ALA A 1 94 ? -0.195 -10.458 8.844 1.00 95.56 94 ALA A CA 1
ATOM 708 C C . ALA A 1 94 ? -0.673 -11.083 7.530 1.00 95.56 94 ALA A C 1
ATOM 710 O O . ALA A 1 94 ? -0.221 -12.180 7.201 1.00 95.56 94 ALA A O 1
ATOM 711 N N . MET A 1 95 ? -1.517 -10.388 6.759 1.00 95.19 95 MET A N 1
ATOM 712 C CA . MET A 1 95 ? -1.906 -10.829 5.413 1.00 95.19 95 MET A CA 1
ATOM 713 C C . MET A 1 95 ? -0.665 -10.978 4.525 1.00 95.19 95 MET A C 1
ATOM 715 O O . MET A 1 95 ? -0.461 -12.034 3.927 1.00 95.19 95 MET A O 1
ATOM 719 N N . GLN A 1 96 ? 0.209 -9.963 4.510 1.00 89.38 96 GLN A N 1
ATOM 720 C CA . GLN A 1 96 ? 1.465 -9.992 3.756 1.00 89.38 96 GLN A CA 1
ATOM 721 C C . GLN A 1 96 ? 2.354 -11.167 4.183 1.00 89.38 96 GLN A C 1
ATOM 723 O O . GLN A 1 96 ? 2.841 -11.920 3.342 1.00 89.38 96 GLN A O 1
ATOM 728 N N . SER A 1 97 ? 2.537 -11.357 5.492 1.00 91.38 97 SER A N 1
ATOM 729 C CA . SER A 1 97 ? 3.371 -12.436 6.035 1.00 91.38 97 SER A CA 1
ATOM 730 C C . SER A 1 97 ? 2.831 -13.824 5.677 1.00 91.38 97 SER A C 1
ATOM 732 O O . SER A 1 97 ? 3.605 -14.712 5.319 1.00 91.38 97 SER A O 1
ATOM 734 N N . ALA A 1 98 ? 1.509 -14.014 5.733 1.00 95.38 98 ALA A N 1
ATOM 735 C CA . ALA A 1 98 ? 0.863 -15.271 5.367 1.00 95.38 98 ALA A CA 1
ATOM 736 C C . ALA A 1 98 ? 1.034 -15.583 3.874 1.00 95.38 98 ALA A C 1
ATOM 738 O O . ALA A 1 98 ? 1.416 -16.700 3.519 1.00 95.38 98 ALA A O 1
ATOM 739 N N . VAL A 1 99 ? 0.814 -14.590 3.006 1.00 93.00 99 VAL A N 1
ATOM 740 C CA . VAL A 1 99 ? 1.011 -14.724 1.557 1.00 93.00 99 VAL A CA 1
ATOM 741 C C . VAL A 1 99 ? 2.468 -15.054 1.241 1.00 93.00 99 VAL A C 1
ATOM 743 O O . VAL A 1 99 ? 2.728 -16.071 0.601 1.00 93.00 99 VAL A O 1
ATOM 746 N N . LEU A 1 100 ? 3.426 -14.269 1.745 1.00 86.56 100 LEU A N 1
ATOM 747 C CA . LEU A 1 100 ? 4.856 -14.499 1.505 1.00 86.56 100 LEU A CA 1
ATOM 748 C C . LEU A 1 100 ? 5.315 -15.877 2.002 1.00 86.56 100 LEU A C 1
ATOM 750 O O . LEU A 1 100 ? 6.119 -16.532 1.343 1.00 86.56 100 LEU A O 1
ATOM 754 N N . GLY A 1 101 ? 4.781 -16.347 3.134 1.00 93.12 101 GLY A N 1
ATOM 755 C CA . GLY A 1 101 ? 5.070 -17.682 3.661 1.00 93.12 101 GLY A CA 1
ATOM 756 C C . GLY A 1 101 ? 4.467 -18.824 2.833 1.00 93.12 101 GLY A C 1
ATOM 757 O O . GLY A 1 101 ? 5.016 -19.927 2.811 1.00 93.12 101 GLY A O 1
ATOM 758 N N . ALA A 1 102 ? 3.352 -18.582 2.141 1.00 92.94 102 ALA A N 1
ATOM 759 C CA . ALA A 1 102 ? 2.681 -19.576 1.307 1.00 92.94 102 ALA A CA 1
ATOM 760 C C . ALA A 1 102 ? 3.191 -19.599 -0.145 1.00 92.94 102 ALA A C 1
ATOM 762 O O . ALA A 1 102 ? 3.101 -20.646 -0.803 1.00 92.94 102 ALA A O 1
ATOM 763 N N . MET A 1 103 ? 3.740 -18.478 -0.628 1.00 85.88 103 MET A N 1
ATOM 764 C CA . MET A 1 103 ? 4.248 -18.304 -1.988 1.00 85.88 103 MET A CA 1
ATOM 765 C C . MET A 1 103 ? 5.337 -19.324 -2.324 1.00 85.88 103 MET A C 1
ATOM 767 O O . MET A 1 103 ? 6.401 -19.395 -1.713 1.00 85.88 103 MET A O 1
ATOM 771 N N . ARG A 1 104 ? 5.073 -20.122 -3.359 1.00 86.38 104 ARG A N 1
ATOM 772 C CA . ARG A 1 104 ? 6.023 -21.071 -3.945 1.00 86.38 104 ARG A CA 1
ATOM 773 C C . ARG A 1 104 ? 5.566 -21.459 -5.344 1.00 86.38 104 ARG A C 1
ATOM 775 O O . ARG A 1 104 ? 4.413 -21.251 -5.713 1.00 86.38 104 ARG A O 1
ATOM 782 N N . SER A 1 105 ? 6.465 -22.074 -6.110 1.00 85.00 105 SER A N 1
ATOM 783 C CA . SER A 1 105 ? 6.114 -22.591 -7.434 1.00 85.00 105 SER A CA 1
ATOM 784 C C . SER A 1 105 ? 4.951 -23.579 -7.359 1.00 85.00 105 SER A C 1
ATOM 786 O O . SER A 1 105 ? 4.908 -24.407 -6.448 1.00 85.00 105 SER A O 1
ATOM 788 N N . GLY A 1 106 ? 4.033 -23.507 -8.322 1.00 85.94 106 GLY A N 1
ATOM 789 C CA . GLY A 1 106 ? 2.892 -24.422 -8.397 1.00 85.94 106 GLY A CA 1
ATOM 790 C C . GLY A 1 106 ? 1.642 -23.934 -7.660 1.00 85.94 106 GLY A C 1
ATOM 791 O O . GLY A 1 106 ? 0.562 -24.466 -7.899 1.00 85.94 106 GLY A O 1
ATOM 792 N N . VAL A 1 107 ? 1.760 -22.928 -6.790 1.00 85.38 107 VAL A N 1
ATOM 793 C CA . VAL A 1 107 ? 0.610 -22.324 -6.102 1.00 85.38 107 VAL A CA 1
ATOM 794 C C . VAL A 1 107 ? -0.132 -21.396 -7.053 1.00 85.38 107 VAL A C 1
ATOM 796 O O . VAL A 1 107 ? 0.492 -20.743 -7.884 1.00 85.38 107 VAL A O 1
ATOM 799 N N . GLN A 1 108 ? -1.457 -21.344 -6.936 1.00 85.62 108 GLN A N 1
ATOM 800 C CA . GLN A 1 108 ? -2.257 -20.409 -7.713 1.00 85.62 108 GLN A CA 1
ATOM 801 C C . GLN A 1 108 ? -2.276 -19.034 -7.071 1.00 85.62 108 GLN A C 1
ATOM 803 O O . GLN A 1 108 ? -2.454 -18.921 -5.859 1.00 85.62 108 GLN A O 1
ATOM 808 N N . TRP A 1 109 ? -2.148 -17.995 -7.885 1.00 83.50 109 TRP A N 1
ATOM 809 C CA . TRP A 1 109 ? -2.196 -16.629 -7.387 1.00 83.50 109 TRP A CA 1
ATOM 810 C C . TRP A 1 109 ? -3.558 -16.264 -6.771 1.00 83.50 109 TRP A C 1
ATOM 812 O O . TRP A 1 109 ? -3.609 -15.691 -5.683 1.00 83.50 109 TRP A O 1
ATOM 822 N N . ALA A 1 110 ? -4.659 -16.731 -7.369 1.00 87.25 110 ALA A N 1
ATOM 823 C CA . ALA A 1 110 ? -6.002 -16.615 -6.791 1.00 87.25 110 ALA A CA 1
ATOM 824 C C . ALA A 1 110 ? -6.097 -17.207 -5.369 1.00 87.25 110 ALA A C 1
ATOM 826 O O . ALA A 1 110 ? -6.691 -16.597 -4.485 1.00 87.25 110 ALA A O 1
ATOM 827 N N . ALA A 1 111 ? -5.423 -18.333 -5.103 1.00 91.81 111 ALA A N 1
ATOM 828 C CA . ALA A 1 111 ? -5.385 -18.922 -3.763 1.00 91.81 111 ALA A CA 1
ATOM 829 C C . ALA A 1 111 ? -4.620 -18.044 -2.753 1.00 91.81 111 ALA A C 1
ATOM 831 O O . ALA A 1 111 ? -4.893 -18.096 -1.556 1.00 91.81 111 ALA A O 1
ATOM 832 N N . MET A 1 112 ? -3.665 -17.225 -3.208 1.00 92.12 112 MET A N 1
ATOM 833 C CA . MET A 1 112 ? -2.999 -16.237 -2.351 1.00 92.12 112 MET A CA 1
ATOM 834 C C . MET A 1 112 ? -3.928 -15.066 -2.032 1.00 92.12 112 MET A C 1
ATOM 836 O O . MET A 1 112 ? -3.941 -14.597 -0.895 1.00 92.12 112 MET A O 1
ATOM 840 N N . HIS A 1 113 ? -4.731 -14.622 -3.002 1.00 89.12 113 HIS A N 1
ATOM 841 C CA . HIS A 1 113 ? -5.752 -13.596 -2.783 1.00 89.12 113 HIS A CA 1
ATOM 842 C C . HIS A 1 113 ? -6.800 -14.062 -1.760 1.00 89.12 113 HIS A C 1
ATOM 844 O O . HIS A 1 113 ? -7.058 -13.358 -0.785 1.00 89.12 113 HIS A O 1
ATOM 850 N N . GLU A 1 114 ? -7.303 -15.291 -1.901 1.00 96.06 114 GLU A N 1
ATOM 851 C CA . GLU A 1 114 ? -8.209 -15.913 -0.925 1.00 96.06 114 GLU A CA 1
ATOM 852 C C . GLU A 1 114 ? -7.568 -16.071 0.464 1.00 96.06 114 GLU A C 1
ATOM 854 O O . GLU A 1 114 ? -8.224 -15.833 1.479 1.00 96.06 114 GLU A O 1
ATOM 859 N N . LEU A 1 115 ? -6.279 -16.430 0.533 1.00 97.25 115 LEU A N 1
ATOM 860 C CA . LEU A 1 115 ? -5.541 -16.502 1.797 1.00 97.25 115 LEU A CA 1
ATOM 861 C C . LEU A 1 115 ? -5.476 -15.133 2.488 1.00 97.25 115 LEU A C 1
ATOM 863 O O . LEU A 1 115 ? -5.725 -15.044 3.689 1.00 97.25 115 LEU A O 1
ATOM 867 N N . ALA A 1 116 ? -5.171 -14.067 1.744 1.00 94.56 116 ALA A N 1
ATOM 868 C CA . ALA A 1 116 ? -5.148 -12.713 2.288 1.00 94.56 116 ALA A CA 1
ATOM 869 C C . ALA A 1 116 ? -6.532 -12.288 2.806 1.00 94.56 116 ALA A C 1
ATOM 871 O O . ALA A 1 116 ? -6.631 -11.762 3.914 1.00 94.56 116 ALA A O 1
ATOM 872 N N . TYR A 1 117 ? -7.598 -12.570 2.050 1.00 96.81 117 TYR A N 1
ATOM 873 C CA . TYR A 1 117 ? -8.981 -12.322 2.470 1.00 96.81 117 TYR A CA 1
ATOM 874 C C . TYR A 1 117 ? -9.347 -13.068 3.752 1.00 96.81 117 TYR A C 1
ATOM 876 O O . TYR A 1 117 ? -9.902 -12.469 4.672 1.00 96.81 117 TYR A O 1
ATOM 884 N N . ARG A 1 118 ? -8.975 -14.347 3.863 1.00 98.50 118 ARG A N 1
ATOM 885 C CA . ARG A 1 118 ? -9.228 -15.128 5.077 1.00 98.50 118 ARG A CA 1
ATOM 886 C C . ARG A 1 118 ? -8.528 -14.526 6.290 1.00 98.50 118 ARG A C 1
ATOM 888 O O . ARG A 1 118 ? -9.175 -14.330 7.315 1.00 98.50 118 ARG A O 1
ATOM 895 N N . VAL A 1 119 ? -7.245 -14.177 6.166 1.00 98.38 119 VAL A N 1
ATOM 896 C CA . VAL A 1 119 ? -6.486 -13.545 7.259 1.00 98.38 119 VAL A CA 1
ATOM 897 C C . VAL A 1 119 ? -7.109 -12.204 7.654 1.00 98.38 119 VAL A C 1
ATOM 899 O O . VAL A 1 119 ? -7.231 -11.922 8.844 1.00 98.38 119 VAL A O 1
ATOM 902 N N . LEU A 1 120 ? -7.549 -11.393 6.687 1.00 96.56 120 LEU A N 1
ATOM 903 C CA . LEU A 1 120 ? -8.271 -10.148 6.959 1.00 96.56 120 LEU A CA 1
ATOM 904 C C . LEU A 1 120 ? -9.537 -10.412 7.788 1.00 96.56 120 LEU A C 1
ATOM 906 O O . LEU A 1 120 ? -9.719 -9.801 8.841 1.00 96.56 120 LEU A O 1
ATOM 910 N N . CYS A 1 121 ? -10.379 -11.351 7.348 1.00 97.81 121 CYS A N 1
ATOM 911 C CA . CYS A 1 121 ? -11.609 -11.710 8.049 1.00 97.81 121 CYS A CA 1
ATOM 912 C C . CYS A 1 121 ? -11.339 -12.234 9.465 1.00 97.81 121 CYS A C 1
ATOM 914 O O . CYS A 1 121 ? -11.973 -11.768 10.407 1.00 97.81 121 CYS A O 1
ATOM 916 N N . GLU A 1 122 ? -10.376 -13.142 9.641 1.00 98.50 122 GLU A N 1
ATOM 917 C CA . GLU A 1 122 ? -9.992 -13.693 10.948 1.00 98.50 122 GLU A CA 1
ATOM 918 C C . GLU A 1 122 ? -9.538 -12.601 11.921 1.00 98.50 122 GLU A C 1
ATOM 920 O O . GLU A 1 122 ? -9.980 -12.558 13.071 1.00 98.50 122 GLU A O 1
ATOM 925 N N . ARG A 1 123 ? -8.669 -11.692 11.465 1.00 97.75 123 ARG A N 1
ATOM 926 C CA . ARG A 1 123 ? -8.091 -10.633 12.304 1.00 97.75 123 ARG A CA 1
ATOM 927 C C . ARG A 1 123 ? -9.138 -9.602 12.705 1.00 97.75 123 ARG A C 1
ATOM 929 O O . ARG A 1 123 ? -9.213 -9.238 13.877 1.00 97.75 123 ARG A O 1
ATOM 936 N N . LEU A 1 124 ? -9.965 -9.161 11.759 1.00 96.12 124 LEU A N 1
ATOM 937 C CA . LEU A 1 124 ? -11.008 -8.177 12.039 1.00 96.12 124 LEU A CA 1
ATOM 938 C C . LEU A 1 124 ? -12.171 -8.774 12.840 1.00 96.12 124 LEU A C 1
ATOM 940 O O . LEU A 1 124 ? -12.729 -8.079 13.687 1.00 96.12 124 LEU A O 1
ATOM 944 N N . ALA A 1 125 ? -12.502 -10.056 12.653 1.00 97.25 125 ALA A N 1
ATOM 945 C CA . ALA A 1 125 ? -13.474 -10.750 13.499 1.00 97.25 125 ALA A CA 1
ATOM 946 C C . ALA A 1 125 ? -12.958 -10.903 14.938 1.00 97.25 125 ALA A C 1
ATOM 948 O O . ALA A 1 125 ? -13.674 -10.590 15.889 1.00 97.25 125 ALA A O 1
ATOM 949 N N . ALA A 1 126 ? -11.690 -11.292 15.116 1.00 97.56 126 ALA A N 1
ATOM 950 C CA . ALA A 1 126 ? -11.060 -11.383 16.435 1.00 97.56 126 ALA A CA 1
ATOM 951 C C . ALA A 1 126 ? -10.992 -10.028 17.163 1.00 97.56 126 ALA A C 1
ATOM 953 O O . ALA A 1 126 ? -11.073 -9.981 18.390 1.00 97.56 126 ALA A O 1
ATOM 954 N N . ALA A 1 127 ? -10.877 -8.927 16.416 1.00 95.75 127 ALA A N 1
ATOM 955 C CA . ALA A 1 127 ? -10.924 -7.570 16.953 1.00 95.75 127 ALA A CA 1
ATOM 956 C C . ALA A 1 127 ? -12.351 -7.037 17.194 1.00 95.75 127 ALA A C 1
ATOM 958 O O . ALA A 1 127 ? -12.508 -5.925 17.694 1.00 95.75 127 ALA A O 1
ATOM 959 N N . GLY A 1 128 ? -13.389 -7.802 16.840 1.00 96.00 128 GLY A N 1
ATOM 960 C CA . GLY A 1 128 ? -14.790 -7.395 16.970 1.00 96.00 128 GLY A CA 1
ATOM 961 C C . GLY A 1 128 ? -15.257 -6.364 15.936 1.00 96.00 128 GLY A C 1
ATOM 962 O O . GLY A 1 128 ? -16.298 -5.743 16.137 1.00 96.00 128 GLY A O 1
ATOM 963 N N . LEU A 1 129 ? -14.503 -6.169 14.848 1.00 93.44 129 LEU A N 1
ATOM 964 C CA . LEU A 1 129 ? -14.850 -5.265 13.742 1.00 93.44 129 LEU A CA 1
ATOM 965 C C . LEU A 1 129 ? -15.690 -5.951 12.659 1.00 93.44 129 LEU A C 1
ATOM 967 O O . LEU A 1 129 ? -16.474 -5.290 11.985 1.00 93.44 129 LEU A O 1
ATOM 971 N N . LEU A 1 130 ? -15.551 -7.270 12.513 1.00 94.44 130 LEU A N 1
ATOM 972 C CA . LEU A 1 130 ? -16.461 -8.102 11.728 1.00 94.44 130 LEU A CA 1
ATOM 973 C C . LEU A 1 130 ? -17.238 -9.031 12.658 1.00 94.44 130 LEU A C 1
ATOM 975 O O . LEU A 1 130 ? -16.708 -9.519 13.654 1.00 94.44 130 LEU A O 1
ATOM 979 N N . VAL A 1 131 ? -18.499 -9.284 12.318 1.00 94.56 131 VAL A N 1
ATOM 980 C CA . VAL A 1 131 ? -19.387 -10.156 13.090 1.00 94.56 131 VAL A CA 1
ATOM 981 C C . VAL A 1 131 ? -19.799 -11.329 12.216 1.00 94.56 131 VAL A C 1
ATOM 983 O O . VAL A 1 131 ? -20.345 -11.133 11.134 1.00 94.56 131 VAL A O 1
ATOM 986 N N . GLY A 1 132 ? -19.558 -12.545 12.699 1.00 93.56 132 GLY A N 1
ATOM 987 C CA . GLY A 1 132 ? -19.919 -13.777 12.003 1.00 93.56 132 GLY A CA 1
ATOM 988 C C . GLY A 1 132 ? -18.796 -14.807 12.011 1.00 93.56 132 GLY A C 1
ATOM 989 O O . GLY A 1 132 ? -17.696 -14.553 12.500 1.00 93.56 132 GLY A O 1
ATOM 990 N N . ASP A 1 133 ? -19.106 -15.982 11.474 1.00 97.38 133 ASP A N 1
ATOM 991 C CA . ASP A 1 133 ? -18.118 -17.025 11.213 1.00 97.38 133 ASP A CA 1
ATOM 992 C C . ASP A 1 133 ? -17.263 -16.671 9.984 1.00 97.38 133 ASP A C 1
ATOM 994 O O . ASP A 1 133 ? -17.767 -16.118 9.005 1.00 97.38 133 ASP A O 1
ATOM 998 N N . VAL A 1 134 ? -15.969 -16.998 10.019 1.00 97.94 134 VAL A N 1
ATOM 999 C CA . VAL A 1 134 ? -15.017 -16.632 8.958 1.00 97.94 134 VAL A CA 1
ATOM 1000 C C . VAL A 1 134 ? -15.393 -17.257 7.616 1.00 97.94 134 VAL A C 1
ATOM 1002 O O . VAL A 1 134 ? -15.271 -16.587 6.592 1.00 97.94 134 VAL A O 1
ATOM 1005 N N . ASP A 1 135 ? -15.883 -18.498 7.588 1.00 98.19 135 ASP A N 1
ATOM 1006 C CA . ASP A 1 135 ? -16.267 -19.141 6.330 1.00 98.19 135 ASP A CA 1
ATOM 1007 C C . ASP A 1 135 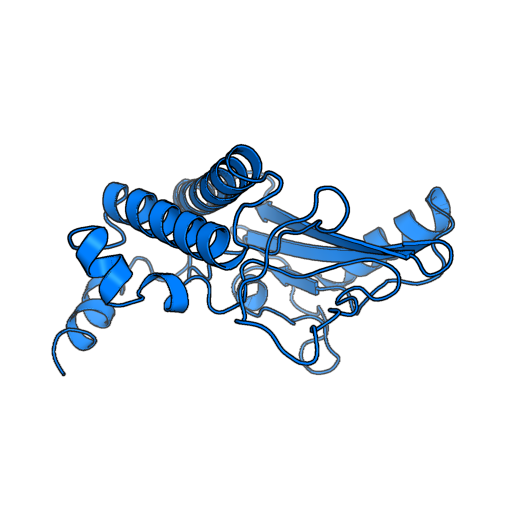? -17.514 -18.482 5.733 1.00 98.19 135 ASP A C 1
ATOM 1009 O O . ASP A 1 135 ? -17.592 -18.299 4.517 1.00 98.19 135 ASP A O 1
ATOM 1013 N N . ALA A 1 136 ? -18.449 -18.037 6.578 1.00 98.00 136 ALA A N 1
ATOM 1014 C CA . ALA A 1 136 ? -19.595 -17.244 6.138 1.00 98.00 136 ALA A CA 1
ATOM 1015 C C . ALA A 1 136 ? -19.171 -15.870 5.585 1.00 98.00 136 ALA A C 1
ATOM 1017 O O . ALA A 1 136 ? -19.659 -15.458 4.532 1.00 98.00 136 ALA A O 1
ATOM 1018 N N . LEU A 1 137 ? -18.228 -15.183 6.244 1.00 97.06 137 LEU A N 1
ATOM 1019 C CA . LEU A 1 137 ? -17.677 -13.903 5.773 1.00 97.06 137 LEU A CA 1
ATOM 1020 C C . LEU A 1 137 ? -16.967 -14.049 4.415 1.00 97.06 137 LEU A C 1
ATOM 1022 O O . LEU A 1 137 ? -17.129 -13.197 3.539 1.00 97.06 137 LEU A O 1
ATOM 1026 N N . MET A 1 138 ? -16.220 -15.141 4.227 1.00 97.62 138 MET A N 1
ATOM 1027 C CA . MET A 1 138 ? -15.570 -15.481 2.957 1.00 97.62 138 MET A CA 1
ATOM 1028 C C . MET A 1 138 ? -16.594 -15.790 1.861 1.00 97.62 138 MET A C 1
ATOM 1030 O O . MET A 1 138 ? -16.474 -15.272 0.753 1.00 97.62 138 MET A O 1
ATOM 1034 N N . ALA A 1 139 ? -17.626 -16.584 2.165 1.00 97.69 139 ALA A N 1
ATOM 1035 C CA . ALA A 1 139 ? -18.685 -16.923 1.213 1.00 97.69 139 ALA A CA 1
ATOM 1036 C C . ALA A 1 139 ? -19.486 -15.691 0.757 1.00 97.69 139 ALA A C 1
ATOM 1038 O O . ALA A 1 139 ? -19.884 -15.611 -0.403 1.00 97.69 139 ALA A O 1
ATOM 1039 N N . ALA A 1 140 ? -19.683 -14.718 1.650 1.00 96.75 140 ALA A N 1
ATOM 1040 C CA . ALA A 1 140 ? -20.318 -13.436 1.349 1.00 96.75 140 ALA A CA 1
ATOM 1041 C C . ALA A 1 140 ? -19.364 -12.406 0.705 1.00 96.75 140 ALA A C 1
ATOM 1043 O O . ALA A 1 140 ? -19.782 -11.293 0.400 1.00 96.75 140 ALA A O 1
ATOM 1044 N N . ASN A 1 141 ? -18.091 -12.760 0.494 1.00 93.75 141 ASN A N 1
ATOM 1045 C CA . ASN A 1 141 ? -17.060 -11.905 -0.094 1.00 93.75 141 ASN A CA 1
ATOM 1046 C C . ASN A 1 141 ? -16.872 -10.551 0.627 1.00 93.75 141 ASN A C 1
ATOM 1048 O O . ASN A 1 141 ? -16.563 -9.535 0.002 1.00 93.75 141 ASN A O 1
ATOM 1052 N N . VAL A 1 142 ? -17.035 -10.526 1.956 1.00 93.31 142 VAL A N 1
ATOM 1053 C CA . VAL A 1 142 ? -16.942 -9.294 2.769 1.00 93.31 142 VAL A CA 1
ATOM 1054 C C . VAL A 1 142 ? -15.573 -8.626 2.627 1.00 93.31 142 VAL A C 1
ATOM 1056 O O . VAL A 1 142 ? -15.473 -7.401 2.575 1.00 93.31 142 VAL A O 1
ATOM 1059 N N . ALA A 1 143 ? -14.510 -9.424 2.513 1.00 89.94 143 ALA A N 1
ATOM 1060 C CA . ALA A 1 143 ? -13.151 -8.924 2.345 1.00 89.94 143 ALA A CA 1
ATOM 1061 C C . ALA A 1 143 ? -12.977 -8.042 1.094 1.00 89.94 143 ALA A C 1
ATOM 1063 O O . ALA A 1 143 ? -12.192 -7.095 1.138 1.00 89.94 143 ALA A O 1
ATOM 1064 N N . ALA A 1 144 ? -13.743 -8.273 0.022 1.00 86.62 144 ALA A N 1
ATOM 1065 C CA . ALA A 1 144 ? -13.674 -7.459 -1.193 1.00 86.62 144 ALA A CA 1
ATOM 1066 C C . ALA A 1 144 ? -14.195 -6.028 -1.006 1.00 86.62 144 ALA A C 1
ATOM 1068 O O . ALA A 1 144 ? -13.827 -5.143 -1.772 1.00 86.62 144 ALA A O 1
ATOM 1069 N N . VAL A 1 145 ? -15.001 -5.771 0.027 1.00 89.56 145 VAL A N 1
ATOM 1070 C CA . VAL A 1 145 ? -15.404 -4.403 0.396 1.00 89.56 145 VAL A CA 1
ATOM 1071 C C . VAL A 1 145 ? -14.226 -3.631 0.999 1.00 89.56 145 VAL A C 1
ATOM 1073 O O . VAL A 1 145 ? -14.112 -2.427 0.805 1.00 89.56 145 VAL A O 1
ATOM 1076 N N . LEU A 1 146 ? -13.341 -4.327 1.717 1.00 86.88 146 LEU A N 1
ATOM 1077 C CA . LEU A 1 146 ? -12.223 -3.741 2.465 1.00 86.88 146 LEU A CA 1
ATOM 1078 C C . LEU A 1 146 ? -10.900 -3.744 1.682 1.00 86.88 146 LEU A C 1
ATOM 1080 O O . LEU A 1 146 ? -10.001 -2.955 1.970 1.00 86.88 146 LEU A O 1
ATOM 1084 N N . MET A 1 147 ? -10.773 -4.649 0.712 1.00 90.62 147 MET A N 1
ATOM 1085 C CA . MET A 1 147 ? -9.654 -4.755 -0.222 1.00 90.62 147 MET A CA 1
ATOM 1086 C C . MET A 1 147 ? -10.217 -5.022 -1.632 1.00 90.62 147 MET A C 1
ATOM 1088 O O . MET A 1 147 ? -10.253 -6.175 -2.076 1.00 90.62 147 MET A O 1
ATOM 1092 N N . PRO A 1 148 ? -10.691 -3.971 -2.331 1.00 86.06 148 PRO A N 1
ATOM 1093 C CA . PRO A 1 148 ? -11.418 -4.100 -3.600 1.00 86.06 148 PRO A CA 1
ATOM 1094 C C . PRO A 1 148 ? -10.515 -4.298 -4.826 1.00 86.06 148 PRO A C 1
ATOM 1096 O O . PRO A 1 148 ? -11.005 -4.527 -5.931 1.00 86.06 148 PRO A O 1
ATOM 1099 N N . HIS A 1 149 ? -9.199 -4.184 -4.661 1.00 85.19 149 HIS A N 1
ATOM 1100 C CA . HIS A 1 149 ? -8.225 -4.419 -5.722 1.00 85.19 149 HIS A CA 1
ATOM 1101 C C . HIS A 1 149 ? -7.713 -5.864 -5.708 1.00 85.19 149 HIS A C 1
ATOM 1103 O O . HIS A 1 149 ? -7.831 -6.586 -4.716 1.00 85.19 149 HIS A O 1
ATOM 1109 N N . GLY A 1 150 ? -7.089 -6.282 -6.813 1.00 82.31 150 GLY A N 1
ATOM 1110 C CA . GLY A 1 150 ? -6.354 -7.546 -6.855 1.00 82.31 150 GLY A CA 1
ATOM 1111 C C . GLY A 1 150 ? -5.266 -7.581 -5.782 1.00 82.31 150 GLY A C 1
ATOM 1112 O O . GLY A 1 150 ? -4.774 -6.532 -5.364 1.00 82.31 150 GLY A O 1
ATOM 1113 N N . LEU A 1 151 ? -4.868 -8.785 -5.344 1.00 85.75 151 LEU A N 1
ATOM 1114 C CA . LEU A 1 151 ? -3.810 -8.899 -4.329 1.00 85.75 151 LEU A CA 1
ATOM 1115 C C . LEU A 1 151 ? -2.555 -8.162 -4.817 1.00 85.75 151 LEU A C 1
ATOM 1117 O O . LEU A 1 151 ? -1.926 -7.478 -4.018 1.00 85.75 151 LEU A O 1
ATOM 1121 N N . GLY A 1 152 ? -2.282 -8.268 -6.128 1.00 83.81 152 GLY A N 1
ATOM 1122 C CA . GLY A 1 152 ? -1.433 -7.403 -6.953 1.00 83.81 152 GLY A CA 1
ATOM 1123 C C . GLY A 1 152 ? -1.112 -8.059 -8.312 1.00 83.81 152 GLY A C 1
ATOM 1124 O O . GLY A 1 152 ? -1.918 -8.867 -8.781 1.00 83.81 152 GLY A O 1
ATOM 1125 N N . HIS A 1 153 ? 0.012 -7.705 -8.948 1.00 80.69 153 HIS A N 1
ATOM 1126 C CA . HIS A 1 153 ? 0.303 -7.950 -10.370 1.00 80.69 153 HIS A CA 1
ATOM 1127 C C . HIS A 1 153 ? 1.767 -8.350 -10.659 1.00 80.69 153 HIS A C 1
ATOM 1129 O O . HIS A 1 153 ? 2.630 -8.349 -9.781 1.00 80.69 153 HIS A O 1
ATOM 1135 N N . PHE A 1 154 ? 2.042 -8.693 -11.923 1.00 84.06 154 PHE A N 1
ATOM 1136 C CA . PHE A 1 154 ? 3.403 -8.798 -12.452 1.00 84.06 154 PHE A CA 1
ATOM 1137 C C . PHE A 1 154 ? 4.051 -7.417 -12.578 1.00 84.06 154 PHE A C 1
ATOM 1139 O O . PHE A 1 154 ? 3.362 -6.433 -12.842 1.00 84.06 154 PHE A O 1
ATOM 1146 N N . MET A 1 155 ? 5.371 -7.362 -12.408 1.00 86.94 155 MET A N 1
ATOM 1147 C CA . MET A 1 155 ? 6.170 -6.144 -12.531 1.00 86.94 155 MET A CA 1
ATOM 1148 C C . MET A 1 155 ? 7.502 -6.467 -13.210 1.00 86.94 155 MET A C 1
ATOM 1150 O O . MET A 1 155 ? 8.150 -7.463 -12.873 1.00 86.94 155 MET A O 1
ATOM 1154 N N . GLY A 1 156 ? 7.917 -5.600 -14.128 1.00 90.06 156 GLY A N 1
ATOM 1155 C CA . GLY A 1 156 ? 9.150 -5.755 -14.887 1.00 90.06 156 GLY A CA 1
ATOM 1156 C C . GLY A 1 156 ? 9.491 -4.469 -15.615 1.00 90.06 156 GLY A C 1
ATOM 1157 O O . GLY A 1 156 ? 9.949 -3.528 -14.974 1.00 90.06 156 GLY A O 1
ATOM 1158 N N . ILE A 1 157 ? 9.302 -4.427 -16.937 1.00 94.56 157 ILE A N 1
ATOM 1159 C CA . ILE A 1 157 ? 9.522 -3.181 -17.694 1.00 94.56 157 ILE A CA 1
ATOM 1160 C C . ILE A 1 157 ? 8.404 -2.180 -17.398 1.00 94.56 157 ILE A C 1
ATOM 1162 O O . ILE A 1 157 ? 8.666 -1.036 -17.036 1.00 94.56 157 ILE A O 1
ATOM 1166 N N . ASP A 1 158 ? 7.158 -2.639 -17.477 1.00 92.56 158 ASP A N 1
ATOM 1167 C CA . ASP A 1 158 ? 6.006 -1.879 -17.012 1.00 92.56 158 ASP A CA 1
ATOM 1168 C C . ASP A 1 158 ? 5.735 -2.193 -15.528 1.00 92.56 158 ASP A C 1
ATOM 1170 O O . ASP A 1 158 ? 5.976 -3.311 -15.057 1.00 92.56 158 ASP A O 1
ATOM 1174 N N . THR A 1 159 ? 5.204 -1.220 -14.774 1.00 89.88 159 THR A N 1
ATOM 1175 C CA . THR A 1 159 ? 4.753 -1.454 -13.386 1.00 89.88 159 THR A CA 1
ATOM 1176 C C . THR A 1 159 ? 3.691 -2.547 -13.343 1.00 89.88 159 THR A C 1
ATOM 1178 O O . THR A 1 159 ? 3.793 -3.481 -12.555 1.00 89.88 159 THR A O 1
ATOM 1181 N N . HIS A 1 160 ? 2.707 -2.461 -14.239 1.00 89.12 160 HIS A N 1
ATOM 1182 C CA . HIS A 1 160 ? 1.759 -3.536 -14.514 1.00 89.12 160 HIS A CA 1
ATOM 1183 C C . HIS A 1 160 ? 2.239 -4.297 -15.750 1.00 89.12 160 HIS A C 1
ATOM 1185 O O . HIS A 1 160 ? 1.830 -3.988 -16.870 1.00 89.12 160 HIS A O 1
ATOM 1191 N N . ASP A 1 161 ? 3.143 -5.251 -15.538 1.00 86.75 161 ASP A N 1
ATOM 1192 C CA . ASP A 1 161 ? 3.824 -5.940 -16.631 1.00 86.75 161 ASP A CA 1
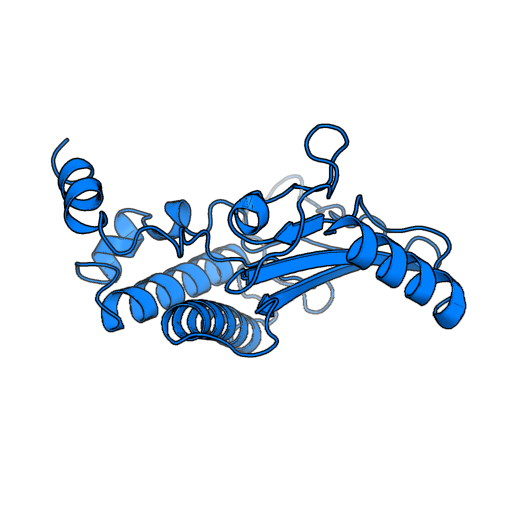ATOM 1193 C C . ASP A 1 161 ? 2.939 -6.976 -17.334 1.00 86.75 161 ASP A C 1
ATOM 1195 O O . ASP A 1 161 ? 1.906 -7.432 -16.827 1.00 86.75 161 ASP A O 1
ATOM 1199 N N . ILE A 1 162 ? 3.356 -7.348 -18.540 1.00 81.94 162 ILE A N 1
ATOM 1200 C CA . ILE A 1 162 ? 2.601 -8.228 -19.422 1.00 81.94 162 ILE A CA 1
ATOM 1201 C C . ILE A 1 162 ? 2.387 -9.622 -18.820 1.00 81.94 162 ILE A C 1
ATOM 1203 O O . ILE A 1 162 ? 3.281 -10.256 -18.264 1.00 81.94 162 ILE A O 1
ATOM 1207 N N . MET A 1 163 ? 1.187 -10.157 -19.040 1.00 68.94 163 MET A N 1
ATOM 1208 C CA . MET A 1 163 ? 0.851 -11.548 -18.748 1.00 68.94 163 MET A CA 1
ATOM 1209 C C . MET A 1 163 ? 0.817 -12.363 -20.045 1.00 68.94 163 MET A C 1
ATOM 1211 O O . MET A 1 163 ? 0.136 -12.004 -21.008 1.00 68.94 163 MET A O 1
ATOM 1215 N N . VAL A 1 164 ? 1.527 -13.495 -20.079 1.00 63.56 164 VAL A N 1
ATOM 1216 C CA . VAL A 1 164 ? 1.455 -14.433 -21.209 1.00 63.56 164 VAL A CA 1
ATOM 1217 C C . VAL A 1 164 ? 0.300 -15.405 -20.987 1.00 63.56 164 VAL A C 1
ATOM 1219 O O . VAL A 1 164 ? 0.414 -16.366 -20.228 1.00 63.56 164 VAL A O 1
ATOM 1222 N N . PHE A 1 165 ? -0.807 -15.185 -21.694 1.00 57.44 165 PHE A N 1
ATOM 1223 C CA . PHE A 1 165 ? -1.935 -16.115 -21.715 1.00 57.44 165 PHE A CA 1
ATOM 1224 C C . PHE A 1 165 ? -1.693 -17.233 -22.744 1.00 57.44 165 PHE A C 1
ATOM 1226 O O . PHE A 1 165 ? -1.569 -16.942 -23.941 1.00 57.44 165 PHE A O 1
ATOM 1233 N N . PRO A 1 166 ? -1.644 -18.521 -22.353 1.00 50.75 166 PRO A N 1
ATOM 1234 C CA . PRO A 1 166 ? -1.644 -19.598 -23.332 1.00 50.75 166 PRO A CA 1
ATOM 1235 C C . PRO A 1 166 ? -2.974 -19.590 -24.097 1.00 50.75 166 PRO A C 1
ATOM 1237 O O . PRO A 1 166 ? -4.050 -19.614 -23.507 1.00 50.75 166 PRO A O 1
ATOM 1240 N N . ARG A 1 167 ? -2.893 -19.583 -25.435 1.00 51.12 167 ARG A N 1
ATOM 1241 C CA . ARG A 1 167 ? -4.044 -19.482 -26.356 1.00 51.12 167 ARG A CA 1
ATOM 1242 C C . ARG A 1 167 ? -5.119 -20.557 -26.134 1.00 51.12 167 ARG A C 1
ATOM 1244 O O . ARG A 1 167 ? -6.265 -20.338 -26.509 1.00 51.12 167 ARG A O 1
ATOM 1251 N N . HIS A 1 168 ? -4.750 -21.691 -25.532 1.00 49.53 168 HIS A N 1
ATOM 1252 C CA . HIS A 1 168 ? -5.635 -22.798 -25.175 1.00 49.53 168 HIS A CA 1
ATOM 1253 C C . HIS A 1 168 ? -5.159 -23.449 -23.863 1.00 49.53 168 HIS A C 1
ATOM 1255 O O . HIS A 1 168 ? -4.076 -24.031 -23.823 1.00 49.53 168 HIS A O 1
ATOM 1261 N N . GLY A 1 169 ? -5.955 -23.353 -22.796 1.00 47.38 169 GLY A N 1
ATOM 1262 C CA . GLY A 1 169 ? -5.683 -23.973 -21.494 1.00 47.38 169 GLY A CA 1
ATOM 1263 C C . GLY A 1 169 ? -6.506 -23.332 -20.376 1.00 47.38 169 GLY A C 1
ATOM 1264 O O . GLY A 1 169 ? -6.788 -22.139 -20.434 1.00 47.38 169 GLY A O 1
ATOM 1265 N N . ASN A 1 170 ? -6.921 -24.129 -19.386 1.00 43.56 170 ASN A N 1
ATOM 1266 C CA . ASN A 1 170 ? -7.685 -23.644 -18.235 1.00 43.56 170 ASN A CA 1
ATOM 1267 C C . ASN A 1 170 ? -6.912 -22.536 -17.504 1.00 43.56 170 ASN A C 1
ATOM 1269 O O . ASN A 1 170 ? -5.739 -22.707 -17.169 1.00 43.56 170 ASN A O 1
ATOM 1273 N N . LEU A 1 171 ? -7.603 -21.417 -17.278 1.00 45.69 171 LEU A N 1
ATOM 1274 C CA . LEU A 1 171 ? -7.142 -20.224 -16.572 1.00 45.69 171 LEU A CA 1
ATOM 1275 C C . LEU A 1 171 ? -6.812 -20.565 -15.121 1.00 45.69 171 LEU A C 1
ATOM 1277 O O . LEU A 1 171 ? -7.679 -20.506 -14.255 1.00 45.69 171 LEU A O 1
ATOM 1281 N N . GLN A 1 172 ? -5.572 -20.949 -14.851 1.00 49.19 172 GLN A N 1
ATOM 1282 C CA . GLN A 1 172 ? -5.059 -21.005 -13.491 1.00 49.19 172 GLN A CA 1
ATOM 1283 C C . GLN A 1 172 ? -3.658 -20.403 -13.495 1.00 49.19 172 GLN A C 1
ATOM 1285 O O . GLN A 1 172 ? -2.734 -20.938 -14.107 1.00 49.19 172 GLN A O 1
ATOM 1290 N N . GLU A 1 173 ? -3.531 -19.242 -12.854 1.00 58.25 173 GLU A N 1
ATOM 1291 C CA . GLU A 1 173 ? -2.279 -18.508 -12.673 1.00 58.25 173 GLU A CA 1
ATOM 1292 C C . GLU A 1 173 ? -1.352 -19.317 -11.770 1.00 58.25 173 GLU A C 1
ATOM 1294 O O . GLU A 1 173 ? -1.379 -19.182 -10.550 1.00 58.25 173 GLU A O 1
ATOM 1299 N N . VAL A 1 174 ? -0.563 -20.217 -12.349 1.00 54.31 174 VAL A N 1
ATOM 1300 C CA . VAL A 1 174 ? 0.417 -20.989 -11.588 1.00 54.31 174 VAL A CA 1
ATOM 1301 C C . VAL A 1 174 ? 1.662 -20.134 -11.379 1.00 54.31 174 VAL A C 1
ATOM 1303 O O . VAL A 1 174 ? 2.380 -19.833 -12.333 1.00 54.31 174 VAL A O 1
ATOM 1306 N N . MET A 1 175 ? 1.947 -19.799 -10.120 1.00 50.59 175 MET A N 1
ATOM 1307 C CA . MET A 1 175 ? 3.149 -19.081 -9.705 1.00 50.59 175 MET A CA 1
ATOM 1308 C C . MET A 1 175 ? 4.405 -19.780 -10.243 1.00 50.59 175 MET A C 1
ATOM 1310 O O . MET A 1 175 ? 4.677 -20.951 -9.933 1.00 50.59 175 MET A O 1
ATOM 1314 N N . ARG A 1 176 ? 5.205 -19.050 -11.026 1.00 46.81 176 ARG A N 1
ATOM 1315 C CA . ARG A 1 176 ? 6.599 -19.396 -11.343 1.00 46.81 176 ARG A CA 1
ATOM 1316 C C . ARG A 1 176 ? 7.520 -18.580 -10.432 1.00 46.81 176 ARG A C 1
ATOM 1318 O O . ARG A 1 176 ? 7.160 -17.489 -10.004 1.00 46.81 176 ARG A O 1
ATOM 1325 N N . LYS A 1 177 ? 8.674 -19.148 -10.059 1.00 35.25 177 LYS A N 1
ATOM 1326 C CA . LYS A 1 177 ? 9.572 -18.606 -9.011 1.00 35.25 177 LYS A CA 1
ATOM 1327 C C . LYS A 1 177 ? 10.140 -17.211 -9.313 1.00 35.25 177 LYS A C 1
ATOM 1329 O O . LYS A 1 177 ? 10.719 -16.608 -8.421 1.00 35.25 177 LYS A O 1
ATOM 1334 N N . ASP A 1 178 ? 10.021 -16.744 -10.545 1.00 34.91 178 ASP A N 1
ATOM 1335 C CA . ASP A 1 178 ? 10.753 -15.627 -11.132 1.00 34.91 178 ASP A CA 1
ATOM 1336 C C . ASP A 1 178 ? 9.880 -14.409 -11.474 1.00 34.91 178 ASP A C 1
ATOM 1338 O O . ASP A 1 178 ? 10.382 -13.476 -12.090 1.00 34.91 178 ASP A O 1
ATOM 1342 N N . GLN A 1 179 ? 8.590 -14.404 -11.117 1.00 31.45 179 GLN A N 1
ATOM 1343 C CA . GLN A 1 179 ? 7.636 -13.509 -11.785 1.00 31.45 179 GLN A CA 1
ATOM 1344 C C . GLN A 1 179 ? 6.922 -12.470 -10.911 1.00 31.45 179 GLN A C 1
ATOM 1346 O O . GLN A 1 179 ? 6.247 -11.642 -11.496 1.00 31.45 179 GLN A O 1
ATOM 1351 N N . MET A 1 180 ? 7.010 -12.433 -9.574 1.00 38.78 180 MET A N 1
ATOM 1352 C CA . MET A 1 180 ? 6.104 -11.548 -8.805 1.00 38.78 180 MET A CA 1
ATOM 1353 C C . MET A 1 180 ? 6.740 -10.796 -7.642 1.00 38.78 180 MET A C 1
ATOM 1355 O O . MET A 1 180 ? 7.380 -11.394 -6.780 1.00 38.78 180 MET A O 1
ATOM 1359 N N . TRP A 1 181 ? 6.456 -9.492 -7.595 1.00 37.44 181 TRP A N 1
ATOM 1360 C CA . TRP A 1 181 ? 6.794 -8.564 -6.518 1.00 37.44 181 TRP A CA 1
ATOM 1361 C C . TRP A 1 181 ? 5.611 -7.624 -6.307 1.00 37.44 181 TRP A C 1
ATOM 1363 O O . TRP A 1 181 ? 5.142 -7.032 -7.272 1.00 37.44 181 TRP A O 1
ATOM 1373 N N . MET A 1 182 ? 5.129 -7.489 -5.072 1.00 38.62 182 MET A N 1
ATOM 1374 C CA . MET A 1 182 ? 3.987 -6.632 -4.747 1.00 38.62 182 MET A CA 1
ATOM 1375 C C . MET A 1 182 ? 3.890 -6.327 -3.251 1.00 38.62 182 MET A C 1
ATOM 1377 O O . MET A 1 182 ? 4.141 -7.222 -2.439 1.00 38.62 182 MET A O 1
ATOM 1381 N N . TRP A 1 183 ? 3.325 -5.157 -2.922 1.00 45.62 183 TRP A N 1
ATOM 1382 C CA . TRP A 1 183 ? 2.038 -5.049 -2.209 1.00 45.62 183 TRP A CA 1
ATOM 1383 C C . TRP A 1 183 ? 1.552 -3.590 -2.178 1.00 45.62 183 TRP A C 1
ATOM 1385 O O . TRP A 1 183 ? 2.326 -2.711 -1.809 1.00 45.62 183 TRP A O 1
ATOM 1395 N N . LYS A 1 184 ? 0.263 -3.353 -2.459 1.00 36.69 184 LYS A N 1
ATOM 1396 C CA . LYS A 1 184 ? -0.457 -2.129 -2.081 1.00 36.69 184 LYS A CA 1
ATOM 1397 C C . LYS A 1 184 ? -1.520 -2.536 -1.073 1.00 36.69 184 LYS A C 1
ATOM 1399 O O . LYS A 1 184 ? -2.419 -3.298 -1.407 1.00 36.69 184 LYS A O 1
ATOM 1404 N N . ALA A 1 185 ? -1.396 -2.091 0.170 1.00 34.00 185 ALA A N 1
ATOM 1405 C CA . ALA A 1 185 ? -2.439 -2.293 1.164 1.00 34.00 185 ALA A CA 1
ATOM 1406 C C . ALA A 1 185 ? -2.491 -1.098 2.117 1.00 34.00 185 ALA A C 1
ATOM 1408 O O . ALA A 1 185 ? -1.719 -0.980 3.070 1.00 34.00 185 ALA A O 1
ATOM 1409 N N . VAL A 1 186 ? -3.456 -0.220 1.875 1.00 34.34 186 VAL A N 1
ATOM 1410 C CA . VAL A 1 186 ? -4.278 0.280 2.971 1.00 34.34 186 VAL A CA 1
ATOM 1411 C C . VAL A 1 186 ? -5.517 -0.591 2.917 1.00 34.34 186 VAL A C 1
ATOM 1413 O O . VAL A 1 186 ? -6.217 -0.603 1.910 1.00 34.34 186 VAL A O 1
ATOM 1416 N N . ALA A 1 187 ? -5.746 -1.380 3.968 1.00 33.16 187 ALA A N 1
ATOM 1417 C CA . ALA A 1 187 ? -7.097 -1.852 4.212 1.00 33.16 187 ALA A CA 1
ATOM 1418 C C . ALA A 1 187 ? -7.946 -0.591 4.318 1.00 33.16 187 ALA A C 1
ATOM 1420 O O . ALA A 1 187 ? -7.632 0.283 5.133 1.00 33.16 187 ALA A O 1
ATOM 1421 N N . ASP A 1 188 ? -8.930 -0.482 3.436 1.00 35.28 188 ASP A N 1
ATOM 1422 C CA . ASP A 1 188 ? -9.758 0.695 3.260 1.00 35.28 188 ASP A CA 1
ATOM 1423 C C . ASP A 1 188 ? -10.656 0.843 4.495 1.00 35.28 188 ASP A C 1
ATOM 1425 O O . ASP A 1 188 ? -11.805 0.408 4.550 1.00 35.28 188 ASP A O 1
ATOM 1429 N N . TYR A 1 189 ? -10.063 1.334 5.581 1.00 34.91 189 TYR A N 1
ATOM 1430 C CA . TYR A 1 189 ? -10.716 1.491 6.860 1.00 34.91 189 TYR A CA 1
ATOM 1431 C C . TYR A 1 189 ? -10.878 2.978 7.092 1.00 34.91 189 TYR A C 1
ATOM 1433 O O . TYR A 1 189 ? -9.907 3.712 7.294 1.00 34.91 189 TYR A O 1
ATOM 1441 N N . ARG A 1 190 ? -12.136 3.427 7.090 1.00 35.44 190 ARG A N 1
ATOM 1442 C CA . ARG A 1 190 ? -12.535 4.736 7.605 1.00 35.44 190 ARG A CA 1
ATOM 1443 C C . ARG A 1 190 ? -12.198 4.798 9.097 1.00 35.44 190 ARG A C 1
ATOM 1445 O O . ARG A 1 190 ? -13.078 4.716 9.950 1.00 35.44 190 ARG A O 1
ATOM 1452 N N . ALA A 1 191 ? -10.924 5.013 9.419 1.00 33.69 191 ALA A N 1
ATOM 1453 C CA . ALA A 1 191 ? -10.386 5.127 10.773 1.00 33.69 191 ALA A CA 1
ATOM 1454 C C . ALA A 1 191 ? -10.943 6.334 11.559 1.00 33.69 191 ALA A C 1
ATOM 1456 O O . ALA A 1 191 ? -10.541 6.571 12.689 1.00 33.69 191 ALA A O 1
ATOM 1457 N N . ASN A 1 192 ? -11.900 7.074 10.986 1.00 31.92 192 ASN A N 1
ATOM 1458 C CA . ASN A 1 192 ? -12.605 8.186 11.616 1.00 31.92 192 ASN A CA 1
ATOM 1459 C C . ASN A 1 192 ? -14.089 7.910 11.929 1.00 31.92 192 ASN A C 1
ATOM 1461 O O . ASN A 1 192 ? -14.786 8.833 12.340 1.00 31.92 192 ASN A O 1
ATOM 1465 N N . GLN A 1 193 ? -14.607 6.685 11.747 1.00 35.50 193 GLN A N 1
ATOM 1466 C CA . GLN A 1 193 ? -16.034 6.394 11.993 1.00 35.50 193 GLN A CA 1
ATOM 1467 C C . GLN A 1 193 ? -16.317 5.135 12.830 1.00 35.50 193 GLN A C 1
ATOM 1469 O O . GLN A 1 193 ? -17.352 4.494 12.660 1.00 35.50 193 GLN A O 1
ATOM 1474 N N . ALA A 1 194 ? -15.481 4.837 13.832 1.00 35.78 194 ALA A N 1
ATOM 1475 C CA . ALA A 1 194 ? -15.797 3.811 14.840 1.00 35.78 194 ALA A CA 1
ATOM 1476 C C . ALA A 1 194 ? -17.159 4.033 15.551 1.00 35.78 194 ALA A C 1
ATOM 1478 O O . ALA A 1 194 ? -17.715 3.105 16.132 1.00 35.78 194 ALA A O 1
ATOM 1479 N N . ALA A 1 195 ? -17.731 5.241 15.472 1.00 34.19 195 ALA A N 1
ATOM 1480 C CA . ALA A 1 195 ? -19.032 5.572 16.047 1.00 34.19 195 ALA A CA 1
ATOM 1481 C C . ALA A 1 195 ? -20.255 5.056 15.251 1.00 34.19 195 ALA A C 1
ATOM 1483 O O . ALA A 1 195 ? -21.312 4.907 15.858 1.00 34.19 195 ALA A O 1
ATOM 1484 N N . ASN A 1 196 ? -20.133 4.732 13.953 1.00 36.00 196 ASN A N 1
ATOM 1485 C CA . ASN A 1 196 ? -21.295 4.420 13.091 1.00 36.00 196 ASN A CA 1
ATOM 1486 C C . ASN A 1 196 ? -21.383 2.955 12.611 1.00 36.00 196 ASN A C 1
ATOM 1488 O O . ASN A 1 196 ? -22.364 2.568 11.982 1.00 36.00 196 ASN A O 1
ATOM 1492 N N . LEU A 1 197 ? -20.414 2.098 12.958 1.00 39.88 197 LEU A N 1
ATOM 1493 C CA . LEU A 1 197 ? -20.350 0.695 12.504 1.00 39.88 197 LEU A CA 1
ATOM 1494 C C . LEU A 1 197 ? -21.563 -0.172 12.887 1.00 39.88 197 LEU A C 1
ATOM 1496 O O . LEU A 1 197 ? -21.841 -1.164 12.218 1.00 39.88 197 LEU A O 1
ATOM 1500 N N . LYS A 1 198 ? -22.306 0.186 13.943 1.00 34.50 198 LYS A N 1
ATOM 1501 C CA . LYS A 1 198 ? -23.527 -0.546 14.314 1.00 34.50 198 LYS A CA 1
ATOM 1502 C C . LYS A 1 198 ? -24.676 -0.341 13.326 1.00 34.50 198 LYS A C 1
ATOM 1504 O O . LYS A 1 198 ? -25.541 -1.206 13.247 1.00 34.50 198 LYS A O 1
ATOM 1509 N N . GLU A 1 199 ? -24.709 0.767 12.592 1.00 34.31 199 GLU A N 1
ATOM 1510 C CA . GLU A 1 199 ? -25.826 1.071 11.692 1.00 34.31 199 GLU A CA 1
ATOM 1511 C C . GLU A 1 199 ? -25.588 0.507 10.284 1.00 34.31 199 GLU A C 1
ATOM 1513 O O . GLU A 1 199 ? -26.480 -0.141 9.742 1.00 34.31 199 GLU A O 1
ATOM 1518 N N . ASP A 1 200 ? -24.370 0.614 9.743 1.00 34.12 200 ASP A N 1
ATOM 1519 C CA . ASP A 1 200 ? -24.091 0.230 8.348 1.00 34.12 200 ASP A CA 1
ATOM 1520 C C . ASP A 1 200 ? -24.053 -1.296 8.105 1.00 34.12 200 ASP A C 1
ATOM 1522 O O . ASP A 1 200 ? -24.477 -1.768 7.050 1.00 34.12 200 ASP A O 1
ATOM 1526 N N . VAL A 1 201 ? -23.624 -2.104 9.084 1.00 33.88 201 VAL A N 1
ATOM 1527 C CA . VAL A 1 201 ? -23.591 -3.581 8.949 1.00 33.88 201 VAL A CA 1
ATOM 1528 C C . VAL A 1 201 ? -24.985 -4.206 9.110 1.00 33.88 201 VAL A C 1
ATOM 1530 O O . VAL A 1 201 ? -25.245 -5.296 8.604 1.00 33.88 201 VAL A O 1
ATOM 1533 N N . THR A 1 202 ? -25.918 -3.501 9.753 1.00 29.64 202 THR A N 1
ATOM 1534 C CA . THR A 1 202 ? -27.294 -3.989 9.949 1.00 29.64 202 THR A CA 1
ATOM 1535 C C . THR A 1 202 ? -28.129 -3.882 8.665 1.00 29.64 202 THR A C 1
ATOM 1537 O O . THR A 1 202 ? -29.090 -4.628 8.502 1.00 29.64 202 THR A O 1
ATOM 1540 N N . VAL A 1 203 ? -27.748 -3.009 7.725 1.00 30.17 203 VAL A N 1
ATOM 1541 C CA . VAL A 1 203 ? -28.475 -2.808 6.458 1.00 30.17 203 VAL A CA 1
ATOM 1542 C C . VAL A 1 203 ? -28.049 -3.817 5.381 1.00 30.17 203 VAL A C 1
ATOM 1544 O O . VAL A 1 203 ? -28.886 -4.269 4.612 1.00 30.17 203 VAL A O 1
ATOM 1547 N N . ALA A 1 204 ? -26.786 -4.255 5.357 1.00 26.75 204 ALA A N 1
ATOM 1548 C CA . ALA A 1 204 ? -26.283 -5.179 4.329 1.00 26.75 204 ALA A CA 1
ATOM 1549 C C . ALA A 1 204 ? -26.707 -6.653 4.514 1.00 26.75 204 ALA A C 1
ATOM 1551 O O . ALA A 1 204 ? -26.492 -7.468 3.622 1.00 26.75 204 ALA A O 1
ATOM 1552 N N . LEU A 1 205 ? -27.289 -7.009 5.663 1.00 31.36 205 LEU A N 1
ATOM 1553 C CA . LEU A 1 205 ? -27.787 -8.362 5.956 1.00 31.36 205 LEU A CA 1
ATOM 1554 C C . LEU A 1 205 ? -29.324 -8.442 5.962 1.00 31.36 205 LEU A C 1
ATOM 1556 O O . LEU A 1 205 ? -29.878 -9.453 6.398 1.00 31.36 205 LEU A O 1
ATOM 1560 N N . ALA A 1 206 ? -30.006 -7.380 5.521 1.00 28.36 206 ALA A N 1
ATOM 1561 C CA . ALA A 1 206 ? -31.462 -7.269 5.552 1.00 28.36 206 ALA A CA 1
ATOM 1562 C C . ALA A 1 206 ? -32.147 -7.283 4.170 1.00 28.36 206 ALA A C 1
ATOM 1564 O O . ALA A 1 206 ? -33.377 -7.315 4.154 1.00 28.36 206 ALA A O 1
ATOM 1565 N N . ASP A 1 207 ? -31.399 -7.337 3.059 1.00 29.06 207 ASP A N 1
ATOM 1566 C CA . ASP A 1 207 ? -31.934 -7.433 1.687 1.00 29.06 207 ASP A CA 1
ATOM 1567 C C . ASP A 1 207 ? -31.356 -8.629 0.908 1.00 29.06 207 ASP A C 1
ATOM 1569 O O . ASP A 1 207 ? -30.112 -8.787 0.883 1.00 29.06 207 ASP A O 1
#